Protein AF-A0A2S6R7I0-F1 (afdb_monomer)

Secondary structure (DSSP, 8-state):
-EEE-TTT--EEE--GGGG-TT-EEEE-TTT--EEEEPPPTTSPP----PPP----PPPPTT--------------HHHHHHHHHHHHHHHHHHHHTHHHHHHH-TTHHHHHHHTT-S------TTEEEEEEEEEEEEETTEEEEEEEEEEEE-SSS-EE-PPEEEEEE-TTS-EEEEEEE--S-SEE-TT-EEEEEEEEES--TT--EEEEEETTS---

Mean predicted aligned error: 17.19 Å

Foldseek 3Di:
DWDADPPPRDIDDDDLPVQAQAWDWDADPPPRDIDTDHRPPPDDHDDPCDPPPVDDDDDDPPDPDDPPPPPPPPPPVVVVVVVVVVVVCVVVVCLVCVVVVCVVPVVVLVVCVVVVSHDPDFPCVQWDKPDWDWDWDQDPNWIKIKIKTKIWRQDQAKGFAAWKKKFFAAPVRHTPDMDTGRFPDRMDGHGGMGMDMDMDIRPDPRGDDMDMDGPPPPPD

Sequence (220 aa):
MIVSCPSCATRYLIDPTALGGEGRTVRCAKCSHTWHEQPPADMPKRVDILPPNGEPRPIPFGSNLPAIVARRRRANRLGWLAVALAVIIIVVGGILARGPIVDAWPPAGKLYAAIGLGAEKLDTTDLKFRNIAQGQVVEGGVPILVISGRIFNEADDSRAVPPVRIGLLDAADVELRHWTFAAEQNELQAKSYTQFKTRLISPPKGAVSLRIGFAGDEAN

Solvent-accessible surface area (backbone atoms only — not comparable to full-atom values): 13603 Å² total; per-residue (Å²): 83,78,49,66,37,91,88,75,68,51,74,44,83,44,64,58,76,80,29,43,85,85,28,35,82,46,67,36,88,89,78,65,55,69,49,76,46,72,49,67,91,87,58,85,65,84,75,82,78,67,77,71,81,80,70,81,73,80,77,65,90,89,67,85,72,80,80,81,70,80,75,76,79,72,78,60,58,69,59,53,50,52,52,52,50,51,52,50,50,52,53,52,48,54,60,74,46,38,64,66,49,26,72,78,38,59,74,51,40,58,59,34,40,75,73,75,65,33,83,81,74,77,82,52,86,47,52,41,82,43,78,75,44,78,47,77,47,70,60,95,88,43,51,27,40,36,40,34,34,31,43,31,30,70,39,92,52,72,43,73,47,62,39,36,29,43,34,31,15,28,91,85,71,47,76,77,48,71,53,73,45,74,50,82,49,56,59,34,49,45,70,30,70,42,55,46,75,48,77,40,75,64,65,66,92,63,54,73,44,78,48,78,48,47,63,87,60,80,89,124

Structure (mmCIF, N/CA/C/O backbone):
data_AF-A0A2S6R7I0-F1
#
_entry.id   AF-A0A2S6R7I0-F1
#
loop_
_atom_site.group_PDB
_atom_site.id
_atom_site.type_symbol
_atom_site.label_atom_id
_atom_site.label_alt_id
_atom_site.label_comp_id
_atom_site.label_asym_id
_atom_site.label_entity_id
_atom_site.label_seq_id
_atom_site.pdbx_PDB_ins_code
_atom_site.Cartn_x
_atom_site.Cartn_y
_atom_site.Cartn_z
_atom_site.occupancy
_atom_site.B_iso_or_equiv
_atom_site.auth_seq_id
_atom_site.auth_comp_id
_atom_site.auth_asym_id
_atom_site.auth_atom_id
_atom_site.pdbx_PDB_model_num
ATOM 1 N N . MET A 1 1 ? 61.792 -25.430 -64.033 1.00 83.69 1 MET A N 1
ATOM 2 C CA . MET A 1 1 ? 62.963 -25.179 -64.909 1.00 83.69 1 MET A CA 1
ATOM 3 C C . MET A 1 1 ? 64.208 -25.820 -64.309 1.00 83.69 1 MET A C 1
ATOM 5 O O . MET A 1 1 ? 64.204 -26.099 -63.115 1.00 83.69 1 MET A O 1
ATOM 9 N N . ILE A 1 2 ? 65.245 -26.087 -65.107 1.00 89.06 2 ILE A N 1
ATOM 10 C CA . ILE A 1 2 ? 66.507 -26.669 -64.620 1.00 89.06 2 ILE A CA 1
ATOM 11 C C . ILE A 1 2 ? 67.577 -25.581 -64.600 1.00 89.06 2 ILE A C 1
ATOM 13 O O . ILE A 1 2 ? 67.818 -24.957 -65.628 1.00 89.06 2 ILE A O 1
ATOM 17 N N . VAL A 1 3 ? 68.236 -25.403 -63.457 1.00 90.81 3 VAL A N 1
ATOM 18 C CA . VAL A 1 3 ? 69.386 -24.501 -63.298 1.00 90.81 3 VAL A CA 1
ATOM 19 C C . VAL A 1 3 ? 70.656 -25.315 -63.092 1.00 90.81 3 VAL A C 1
ATOM 21 O O . VAL A 1 3 ? 70.630 -26.364 -62.444 1.00 90.81 3 VAL A O 1
ATOM 24 N N . SER A 1 4 ? 71.772 -24.859 -63.657 1.00 93.19 4 SER A N 1
ATOM 25 C CA . SER A 1 4 ? 73.052 -25.576 -63.600 1.00 93.19 4 SER A CA 1
ATOM 26 C C . SER A 1 4 ? 74.095 -24.736 -62.882 1.00 93.19 4 SER A C 1
ATOM 28 O O . SER A 1 4 ? 74.330 -23.592 -63.252 1.00 93.19 4 SER A O 1
ATOM 30 N N . CYS A 1 5 ? 74.745 -25.306 -61.867 1.00 94.56 5 CYS A N 1
ATOM 31 C CA . CYS A 1 5 ? 75.802 -24.600 -61.155 1.00 94.56 5 CYS A CA 1
ATOM 32 C C . CYS A 1 5 ? 77.028 -24.404 -62.069 1.00 94.56 5 CYS A C 1
ATOM 34 O O . CYS A 1 5 ? 77.586 -25.406 -62.526 1.00 94.56 5 CYS A O 1
ATOM 36 N N . PRO A 1 6 ? 77.514 -23.166 -62.272 1.00 94.00 6 PRO A N 1
ATOM 37 C CA . PRO A 1 6 ? 78.649 -22.898 -63.158 1.00 94.00 6 PRO A CA 1
ATOM 38 C C . PRO A 1 6 ? 79.988 -23.433 -62.622 1.00 94.00 6 PRO A C 1
ATOM 40 O O . PRO A 1 6 ? 80.908 -23.659 -63.397 1.00 94.00 6 PRO A O 1
ATOM 43 N N . SER A 1 7 ? 80.105 -23.678 -61.311 1.00 95.12 7 SER A N 1
ATOM 44 C CA . SER A 1 7 ? 81.355 -24.142 -60.689 1.00 95.12 7 SER A CA 1
ATOM 45 C C . SER A 1 7 ? 81.529 -25.666 -60.704 1.00 95.12 7 SER A C 1
ATOM 47 O O . SER A 1 7 ? 82.649 -26.150 -60.820 1.00 95.12 7 SER A O 1
ATOM 49 N N . CYS A 1 8 ? 80.445 -26.441 -60.584 1.00 95.00 8 CYS A N 1
ATOM 50 C CA . CYS A 1 8 ? 80.526 -27.904 -60.453 1.00 95.00 8 CYS A CA 1
ATOM 51 C C . CYS A 1 8 ? 79.571 -28.678 -61.375 1.00 95.00 8 CYS A C 1
ATOM 53 O O . CYS A 1 8 ? 79.368 -29.878 -61.175 1.00 95.00 8 CYS A O 1
ATOM 55 N N . ALA A 1 9 ? 78.937 -27.987 -62.329 1.00 93.69 9 ALA A N 1
ATOM 56 C CA . ALA A 1 9 ? 78.011 -28.518 -63.336 1.00 93.69 9 ALA A CA 1
ATOM 57 C C . ALA A 1 9 ? 76.809 -29.324 -62.793 1.00 93.69 9 ALA A C 1
ATOM 59 O O . ALA A 1 9 ? 76.127 -30.025 -63.540 1.00 93.69 9 ALA A O 1
ATOM 60 N N . THR A 1 10 ? 76.513 -29.232 -61.492 1.00 93.38 10 THR A N 1
ATOM 61 C CA . THR A 1 10 ? 75.371 -29.933 -60.883 1.00 93.38 10 THR A CA 1
ATOM 62 C C . THR A 1 10 ? 74.063 -29.246 -61.267 1.00 93.38 10 THR A C 1
ATOM 64 O O . THR A 1 10 ? 73.975 -28.018 -61.209 1.00 93.38 10 THR A O 1
ATOM 67 N N . ARG A 1 11 ? 73.057 -30.038 -61.653 1.00 93.38 11 ARG A N 1
ATOM 68 C CA . ARG A 1 11 ? 71.753 -29.572 -62.141 1.00 93.38 11 ARG A CA 1
ATOM 69 C C . ARG A 1 11 ? 70.690 -29.690 -61.051 1.00 93.38 11 ARG A C 1
ATOM 71 O O . ARG A 1 11 ? 70.613 -30.724 -60.395 1.00 93.38 11 ARG A O 1
ATOM 78 N N . TYR A 1 12 ? 69.855 -28.666 -60.903 1.00 91.50 12 TYR A N 1
ATOM 79 C CA . TYR A 1 12 ? 68.741 -28.641 -59.954 1.00 91.50 12 TYR A CA 1
ATOM 80 C C . TYR A 1 12 ? 67.440 -28.311 -60.678 1.00 91.50 12 TYR A C 1
ATOM 82 O O . TYR A 1 12 ? 67.399 -27.392 -61.496 1.00 91.50 12 TYR A O 1
ATOM 90 N N . LEU A 1 13 ? 66.374 -29.049 -60.369 1.00 91.06 13 LEU A N 1
ATOM 91 C CA . LEU A 1 13 ? 65.025 -28.722 -60.814 1.00 91.06 13 LEU A CA 1
ATOM 92 C C . LEU A 1 13 ? 64.409 -27.746 -59.809 1.00 91.06 13 LEU A C 1
ATOM 94 O O . LEU A 1 13 ? 64.285 -28.076 -58.632 1.00 91.06 13 LEU A O 1
ATOM 98 N N . ILE A 1 14 ? 64.033 -26.558 -60.271 1.00 88.06 14 ILE A N 1
ATOM 99 C CA . ILE A 1 14 ? 63.388 -25.531 -59.449 1.00 88.06 14 ILE A CA 1
ATOM 100 C C . ILE A 1 14 ? 62.068 -25.076 -60.072 1.00 88.06 14 ILE A C 1
ATOM 102 O O . ILE A 1 14 ? 61.890 -25.106 -61.297 1.00 88.06 14 ILE A O 1
ATOM 106 N N . ASP A 1 15 ? 61.147 -24.634 -59.222 1.00 84.75 15 ASP A N 1
ATOM 107 C CA . ASP A 1 15 ? 59.925 -23.962 -59.652 1.00 84.75 15 ASP A CA 1
ATOM 108 C C . ASP A 1 15 ? 60.283 -22.561 -60.192 1.00 84.75 15 ASP A C 1
ATOM 110 O O . ASP A 1 15 ? 60.911 -21.783 -59.468 1.00 84.75 15 ASP A O 1
ATOM 114 N N . PRO A 1 16 ? 59.933 -22.218 -61.447 1.00 79.06 16 PRO A N 1
ATOM 115 C CA . PRO A 1 16 ? 60.214 -20.894 -62.007 1.00 79.06 16 PRO A CA 1
ATOM 116 C C . PRO A 1 16 ? 59.567 -19.750 -61.208 1.00 79.06 16 PRO A C 1
ATOM 118 O O . PRO A 1 16 ? 60.108 -18.648 -61.189 1.00 79.06 16 PRO A O 1
ATOM 121 N N . THR A 1 17 ? 58.466 -19.995 -60.487 1.00 80.75 17 THR A N 1
ATOM 122 C CA . THR A 1 17 ? 57.833 -18.978 -59.629 1.00 80.75 17 THR A CA 1
ATOM 123 C C . THR A 1 17 ? 58.704 -18.582 -58.433 1.00 80.75 17 THR A C 1
ATOM 125 O O . THR A 1 17 ? 58.613 -17.449 -57.959 1.00 80.75 17 THR A O 1
ATOM 128 N N . ALA A 1 18 ? 59.616 -19.456 -57.990 1.00 81.81 18 ALA A N 1
ATOM 129 C CA . ALA A 1 18 ? 60.506 -19.203 -56.856 1.00 81.81 18 ALA A CA 1
ATOM 130 C C . ALA A 1 18 ? 61.624 -18.180 -57.150 1.00 81.81 18 ALA A C 1
ATOM 132 O O . ALA A 1 18 ? 62.225 -17.650 -56.205 1.00 81.81 18 ALA A O 1
ATOM 133 N N . LEU A 1 19 ? 61.903 -17.910 -58.434 1.00 81.62 19 LEU A N 1
ATOM 134 C CA . LEU A 1 19 ? 62.857 -16.888 -58.883 1.00 81.62 19 LEU A CA 1
ATOM 135 C C . LEU A 1 19 ? 62.248 -15.476 -58.911 1.00 81.62 19 LEU A C 1
ATOM 137 O O . LEU A 1 19 ? 62.988 -14.504 -58.814 1.00 81.62 19 LEU A O 1
ATOM 141 N N . GLY A 1 20 ? 60.919 -15.347 -58.999 1.00 78.00 20 GLY A N 1
ATOM 142 C CA . GLY A 1 20 ? 60.249 -14.053 -59.178 1.00 78.00 20 GLY A CA 1
ATOM 143 C C . GLY A 1 20 ? 60.520 -13.407 -60.548 1.00 78.00 20 GLY A C 1
ATOM 144 O O . GLY A 1 20 ? 61.274 -13.931 -61.361 1.00 78.00 20 GLY A O 1
ATOM 145 N N . GLY A 1 21 ? 59.886 -12.259 -60.817 1.00 79.44 21 GLY A N 1
ATOM 146 C CA . GLY A 1 21 ? 59.969 -11.576 -62.121 1.00 79.44 21 GLY A CA 1
ATOM 147 C C . GLY A 1 21 ? 61.311 -10.893 -62.426 1.00 79.44 21 GLY A C 1
ATOM 148 O O . GLY A 1 21 ? 61.630 -10.693 -63.594 1.00 79.44 21 GLY A O 1
ATOM 149 N N . GLU A 1 22 ? 62.102 -10.580 -61.397 1.00 80.00 22 GLU A N 1
ATOM 150 C CA . GLU A 1 22 ? 63.412 -9.905 -61.505 1.00 80.00 22 GLU A CA 1
ATOM 151 C C . GLU A 1 22 ? 64.602 -10.890 -61.449 1.00 80.00 22 GLU A C 1
ATOM 153 O O . GLU A 1 22 ? 65.754 -10.509 -61.653 1.00 80.00 22 GLU A O 1
ATOM 158 N N . GLY A 1 23 ? 64.339 -12.177 -61.200 1.00 84.19 23 GLY A N 1
ATOM 159 C CA . GLY A 1 23 ? 65.369 -13.172 -60.905 1.00 84.19 23 GLY A CA 1
ATOM 160 C C . GLY A 1 23 ? 65.788 -13.197 -59.439 1.00 84.19 23 GLY A C 1
ATOM 161 O O . GLY A 1 23 ? 65.400 -12.357 -58.625 1.00 84.19 23 GLY A O 1
ATOM 162 N N . ARG A 1 24 ? 66.547 -14.238 -59.083 1.00 87.88 24 ARG A N 1
ATOM 163 C CA . ARG A 1 24 ? 66.950 -14.488 -57.698 1.00 87.88 24 ARG A CA 1
ATOM 164 C C . ARG A 1 24 ? 68.343 -15.084 -57.624 1.00 87.88 24 ARG A C 1
ATOM 166 O O . ARG A 1 24 ? 68.732 -15.939 -58.417 1.00 87.88 24 ARG A O 1
ATOM 173 N N . THR A 1 25 ? 69.072 -14.674 -56.596 1.00 92.00 25 THR A N 1
ATOM 174 C CA . THR A 1 25 ? 70.345 -15.285 -56.223 1.00 92.00 25 THR A CA 1
ATOM 175 C C . THR A 1 25 ? 70.116 -16.692 -55.664 1.00 92.00 25 THR A C 1
ATOM 177 O O . THR A 1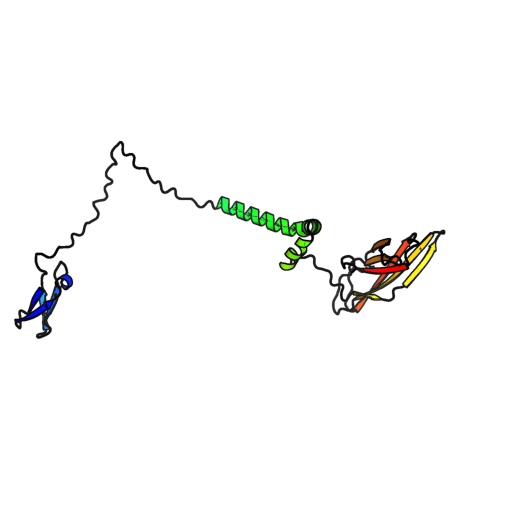 25 ? 69.431 -16.863 -54.653 1.00 92.00 25 THR A O 1
ATOM 180 N N . VAL A 1 26 ? 70.708 -17.698 -56.306 1.00 92.19 26 VAL A N 1
ATOM 181 C CA . VAL A 1 26 ? 70.634 -19.116 -55.931 1.00 92.19 26 VAL A CA 1
ATOM 182 C C . VAL A 1 26 ? 72.007 -19.629 -55.489 1.00 92.19 26 VAL A C 1
ATOM 184 O O . VAL A 1 26 ? 73.045 -19.171 -55.966 1.00 92.19 26 VAL A O 1
ATOM 187 N N . ARG A 1 27 ? 72.029 -20.588 -54.556 1.00 93.88 27 ARG A N 1
ATOM 188 C CA . ARG A 1 27 ? 73.256 -21.192 -54.010 1.00 93.88 27 ARG A CA 1
ATOM 189 C C . ARG A 1 27 ? 73.289 -22.691 -54.288 1.00 93.88 27 ARG A C 1
ATOM 191 O O . ARG A 1 27 ? 72.324 -23.399 -54.016 1.00 93.88 27 ARG A O 1
ATOM 198 N N . CYS A 1 28 ? 74.418 -23.191 -54.787 1.00 94.94 28 CYS A N 1
ATOM 199 C CA . CYS A 1 28 ? 74.619 -24.613 -55.053 1.00 94.94 28 CYS A CA 1
ATOM 200 C C . CYS A 1 28 ? 74.750 -25.404 -53.746 1.00 94.94 28 CYS A C 1
ATOM 202 O O . CYS A 1 28 ? 75.669 -25.153 -52.968 1.00 94.94 28 CYS A O 1
ATOM 204 N N . ALA A 1 29 ? 73.910 -26.421 -53.545 1.00 94.31 29 ALA A N 1
ATOM 205 C CA . ALA A 1 29 ? 73.993 -27.297 -52.374 1.00 94.31 29 ALA A CA 1
ATOM 206 C C . ALA A 1 29 ? 75.273 -28.160 -52.349 1.00 94.31 29 ALA A C 1
ATOM 208 O O . ALA A 1 29 ? 75.756 -28.509 -51.278 1.00 94.31 29 ALA A O 1
ATOM 209 N N . LYS A 1 30 ? 75.851 -28.478 -53.518 1.00 93.56 30 LYS A N 1
ATOM 210 C CA . LYS A 1 30 ? 77.045 -29.337 -53.637 1.00 93.56 30 LYS A CA 1
ATOM 211 C C . LYS A 1 30 ? 78.372 -28.621 -53.356 1.00 93.56 30 LYS A C 1
ATOM 213 O O . LYS A 1 30 ? 79.249 -29.202 -52.736 1.00 93.56 30 LYS A O 1
ATOM 218 N N . CYS A 1 31 ? 78.552 -27.395 -53.853 1.00 95.00 31 CYS A N 1
ATOM 219 C CA . CYS A 1 31 ? 79.838 -26.675 -53.774 1.00 95.00 31 CYS A CA 1
ATOM 220 C C . CYS A 1 31 ? 79.741 -25.292 -53.116 1.00 95.00 31 CYS A C 1
ATOM 222 O O . CYS A 1 31 ? 80.730 -24.574 -53.053 1.00 95.00 31 CYS A O 1
ATOM 224 N N . SER A 1 32 ? 78.559 -24.895 -52.637 1.00 93.25 32 SER A N 1
ATOM 225 C CA . SER A 1 32 ? 78.294 -23.583 -52.029 1.00 93.25 32 SER A CA 1
ATOM 226 C C . SER A 1 32 ? 78.469 -22.352 -52.925 1.00 93.25 32 SER A C 1
ATOM 228 O O . SER A 1 32 ? 78.252 -21.250 -52.430 1.00 93.25 32 SER A O 1
ATOM 230 N N . HIS A 1 33 ? 78.793 -22.496 -54.213 1.00 95.06 33 HIS A N 1
ATOM 231 C CA . HIS A 1 33 ? 78.872 -21.362 -55.136 1.00 95.06 33 HIS A CA 1
ATOM 232 C C . HIS A 1 33 ? 77.499 -20.702 -55.339 1.00 95.06 33 HIS A C 1
ATOM 234 O O . HIS A 1 33 ? 76.492 -21.397 -55.510 1.00 95.06 33 HIS A O 1
ATOM 240 N N . THR A 1 34 ? 77.474 -19.371 -55.344 1.00 94.12 34 THR A N 1
ATOM 241 C CA . THR A 1 34 ? 76.258 -18.555 -55.408 1.00 94.12 34 THR A CA 1
ATOM 242 C C . THR A 1 34 ? 76.265 -17.732 -56.692 1.00 94.12 34 THR A 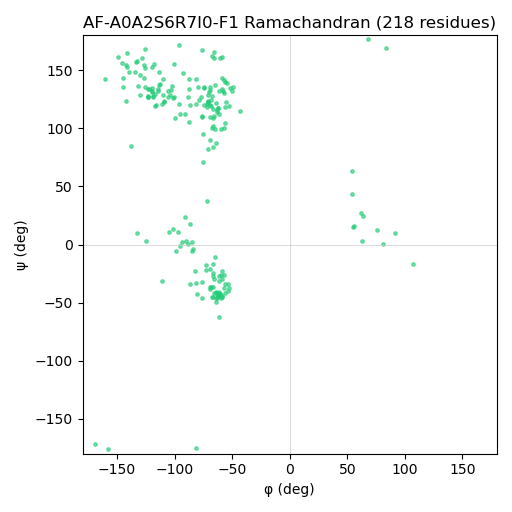C 1
ATOM 244 O O . THR A 1 34 ? 77.255 -17.061 -56.971 1.00 94.12 34 THR A O 1
ATOM 247 N N . TRP A 1 35 ? 75.176 -17.773 -57.461 1.00 93.88 35 TRP A N 1
ATOM 248 C CA . TRP A 1 35 ? 75.026 -17.017 -58.708 1.00 93.88 35 TRP A CA 1
ATOM 249 C C . TRP A 1 35 ? 73.599 -16.476 -58.855 1.00 93.88 35 TRP A C 1
ATOM 251 O O . TRP A 1 35 ? 72.694 -16.889 -58.130 1.00 93.88 35 TRP A O 1
ATOM 261 N N . HIS A 1 36 ? 73.397 -15.523 -59.763 1.00 91.88 36 HIS A N 1
ATOM 262 C CA . HIS A 1 36 ? 72.085 -14.937 -60.032 1.00 91.88 36 HIS A CA 1
ATOM 263 C C . HIS A 1 36 ? 71.433 -15.622 -61.235 1.00 91.88 36 HIS A C 1
ATOM 265 O O . HIS A 1 36 ? 71.998 -15.593 -62.328 1.00 91.88 36 HIS A O 1
ATOM 271 N N . GLU A 1 37 ? 70.254 -16.215 -61.042 1.00 90.19 37 GLU A N 1
ATOM 272 C CA . GLU A 1 37 ? 69.493 -16.862 -62.113 1.00 90.19 37 GLU A CA 1
ATOM 273 C C . GLU A 1 37 ? 68.317 -15.972 -62.532 1.00 90.19 37 GLU A C 1
ATOM 275 O O . GLU A 1 37 ? 67.527 -15.526 -61.693 1.00 90.19 37 GLU A O 1
ATOM 280 N N . GLN A 1 38 ? 68.197 -15.722 -63.836 1.00 84.38 38 GLN A N 1
ATOM 281 C CA . GLN A 1 38 ? 67.063 -15.000 -64.412 1.00 84.38 38 GLN A CA 1
ATOM 282 C C . GLN A 1 38 ? 65.927 -15.983 -64.744 1.00 84.38 38 GLN A C 1
ATOM 284 O O . GLN A 1 38 ? 66.198 -17.106 -65.178 1.00 84.38 38 GLN A O 1
ATOM 289 N N . PRO A 1 39 ? 64.655 -15.599 -64.548 1.00 81.31 39 PRO A N 1
ATOM 290 C CA . PRO A 1 39 ? 63.528 -16.428 -64.947 1.00 81.31 39 PRO A CA 1
ATOM 291 C C . PRO A 1 39 ? 63.478 -16.562 -66.482 1.00 81.31 39 PRO A C 1
ATOM 293 O O . PRO A 1 39 ? 64.046 -15.734 -67.200 1.00 81.31 39 PRO A O 1
ATOM 296 N N . PRO A 1 40 ? 62.782 -17.578 -67.018 1.00 79.44 40 PRO A N 1
ATOM 297 C CA . PRO A 1 40 ? 62.599 -17.732 -68.456 1.00 79.44 40 PRO A CA 1
ATOM 298 C C . PRO A 1 40 ? 61.933 -16.490 -69.062 1.00 79.44 40 PRO A C 1
ATOM 300 O O . PRO A 1 40 ? 61.010 -15.932 -68.470 1.00 79.44 40 PRO A O 1
ATOM 303 N N . ALA A 1 41 ? 62.364 -16.090 -70.263 1.00 73.44 41 ALA A N 1
ATOM 304 C CA . ALA A 1 41 ? 61.878 -14.879 -70.936 1.00 73.44 41 ALA A CA 1
ATOM 305 C C . ALA A 1 41 ? 60.354 -14.864 -71.184 1.00 73.44 41 ALA A C 1
ATOM 307 O O . ALA A 1 41 ? 59.769 -13.792 -71.302 1.00 73.44 41 ALA A O 1
ATOM 308 N N . ASP A 1 42 ? 59.725 -16.042 -71.217 1.00 73.44 42 ASP A N 1
ATOM 309 C CA . ASP A 1 42 ? 58.286 -16.236 -71.437 1.00 73.44 42 ASP A CA 1
ATOM 310 C C . ASP A 1 42 ? 57.434 -16.111 -70.157 1.00 73.44 42 ASP A C 1
ATOM 312 O O . ASP A 1 42 ? 56.221 -16.320 -70.173 1.00 73.44 42 ASP A O 1
ATOM 316 N N . MET A 1 43 ? 58.051 -15.800 -69.012 1.00 69.38 43 MET A N 1
ATOM 317 C CA . MET A 1 43 ? 57.317 -15.618 -67.764 1.00 69.38 43 MET A CA 1
ATOM 318 C C . MET A 1 43 ? 56.618 -14.245 -67.753 1.00 69.38 43 MET A C 1
ATOM 320 O O . MET A 1 43 ? 57.281 -13.222 -67.952 1.00 69.38 43 MET A O 1
ATOM 324 N N . PRO A 1 44 ? 55.295 -14.175 -67.498 1.00 68.06 44 PRO A N 1
ATOM 325 C CA . PRO A 1 44 ? 54.571 -12.911 -67.499 1.00 68.06 44 PRO A CA 1
ATOM 326 C C . PRO A 1 44 ? 55.104 -11.994 -66.394 1.00 68.06 44 PRO A C 1
ATOM 328 O O . PRO A 1 44 ? 54.994 -12.292 -65.202 1.00 68.06 44 PRO A O 1
ATOM 331 N N . LYS A 1 45 ? 55.683 -10.858 -66.793 1.00 70.69 45 LYS A N 1
ATOM 332 C CA . LYS A 1 45 ? 56.103 -9.806 -65.864 1.00 70.69 45 LYS A CA 1
ATOM 333 C C . LYS A 1 45 ? 54.860 -9.152 -65.267 1.00 70.69 45 LYS A C 1
ATOM 335 O O . LYS A 1 45 ? 53.928 -8.806 -65.994 1.00 70.69 45 LYS A O 1
ATOM 340 N N . ARG A 1 46 ? 54.837 -8.962 -63.944 1.00 66.69 46 ARG A N 1
ATOM 341 C CA . ARG A 1 46 ? 53.791 -8.164 -63.297 1.00 66.69 46 ARG A CA 1
ATOM 342 C C . ARG A 1 46 ? 53.955 -6.722 -63.777 1.00 66.69 46 ARG A C 1
ATOM 344 O O . ARG A 1 46 ? 54.927 -6.064 -63.433 1.00 66.69 46 ARG A O 1
ATOM 351 N N . VAL A 1 47 ? 53.010 -6.251 -64.584 1.00 70.56 47 VAL A N 1
ATOM 352 C CA . VAL A 1 47 ? 52.870 -4.825 -64.871 1.00 70.56 47 VAL A CA 1
ATOM 353 C C . VAL A 1 47 ? 52.227 -4.208 -63.640 1.00 70.56 47 VAL A C 1
ATOM 355 O O . VAL A 1 47 ? 51.061 -4.483 -63.349 1.00 70.56 47 VAL A O 1
ATOM 358 N N . ASP A 1 48 ? 52.983 -3.410 -62.894 1.00 70.25 48 ASP A N 1
ATOM 359 C CA . ASP A 1 48 ? 52.401 -2.582 -61.849 1.00 70.25 48 ASP A CA 1
ATOM 360 C C . ASP A 1 48 ? 51.539 -1.520 -62.537 1.00 70.25 48 ASP A C 1
ATOM 362 O O . ASP A 1 48 ? 52.032 -0.542 -63.100 1.00 70.25 48 ASP A O 1
ATOM 366 N N . ILE A 1 49 ? 50.225 -1.757 -62.551 1.00 68.81 49 ILE A N 1
ATOM 367 C CA . ILE A 1 49 ? 49.243 -0.766 -62.980 1.00 68.81 49 ILE A CA 1
ATOM 368 C C . ILE A 1 49 ? 49.259 0.317 -61.905 1.00 68.81 49 ILE A C 1
ATOM 370 O O . ILE A 1 49 ? 48.544 0.233 -60.905 1.00 68.81 49 ILE A O 1
ATOM 374 N N . LEU A 1 50 ? 50.114 1.322 -62.089 1.00 71.69 50 LEU A N 1
ATOM 375 C CA . LEU A 1 50 ? 50.008 2.550 -61.323 1.00 71.69 50 LEU A CA 1
ATOM 376 C C . LEU A 1 50 ? 48.592 3.093 -61.571 1.00 71.69 50 LEU A C 1
ATOM 378 O O . LEU A 1 50 ? 48.169 3.126 -62.735 1.00 71.69 50 LEU A O 1
ATOM 382 N N . PRO A 1 51 ? 47.828 3.460 -60.524 1.00 70.69 51 PRO A N 1
ATOM 383 C CA . PRO A 1 51 ? 46.514 4.041 -60.726 1.00 70.69 51 PRO A CA 1
ATOM 384 C C . PRO A 1 51 ? 46.643 5.178 -61.745 1.00 70.69 51 PRO A C 1
ATOM 386 O O . PRO A 1 51 ? 47.583 5.973 -61.632 1.00 70.69 51 PRO A O 1
ATOM 389 N N . PRO A 1 52 ? 45.770 5.230 -62.769 1.00 71.06 52 PRO A N 1
ATOM 390 C CA . PRO A 1 52 ? 45.823 6.299 -63.754 1.00 71.06 52 PRO A CA 1
ATOM 391 C C . PRO A 1 52 ? 45.835 7.629 -63.002 1.00 71.06 52 PRO A C 1
ATOM 393 O O . PRO A 1 52 ? 45.074 7.772 -62.041 1.00 71.06 52 PRO A O 1
ATOM 396 N N . ASN A 1 53 ? 46.714 8.559 -63.404 1.00 69.06 53 ASN A N 1
ATOM 397 C CA . ASN A 1 53 ? 46.766 9.907 -62.834 1.00 69.06 53 ASN A CA 1
ATOM 398 C C . ASN A 1 53 ? 45.328 10.403 -62.686 1.00 69.06 53 ASN A C 1
ATOM 400 O O . ASN A 1 53 ? 44.600 10.488 -63.675 1.00 69.06 53 ASN A O 1
ATOM 404 N N . GLY A 1 54 ? 44.906 10.604 -61.436 1.00 63.81 54 GLY A N 1
ATOM 405 C CA . GLY A 1 54 ? 43.511 10.775 -61.038 1.00 63.81 54 GLY A CA 1
ATOM 406 C C . GLY A 1 54 ? 42.913 12.114 -61.450 1.00 63.81 54 GLY A C 1
ATOM 407 O O . GLY A 1 54 ? 42.150 12.689 -60.680 1.00 63.81 54 GLY A O 1
ATOM 408 N N . GLU A 1 55 ? 43.265 12.634 -62.626 1.00 71.06 55 GLU A N 1
ATOM 409 C CA . GLU A 1 55 ? 42.586 13.781 -63.201 1.00 71.06 55 GLU A CA 1
ATOM 410 C C . GLU A 1 55 ? 41.125 13.393 -63.457 1.00 71.06 55 GLU A C 1
ATOM 412 O O . GLU A 1 55 ? 40.849 12.460 -64.226 1.00 71.06 55 GLU A O 1
ATOM 417 N N . PRO A 1 56 ? 40.168 14.063 -62.787 1.00 69.12 56 PRO A N 1
ATOM 418 C CA . PRO A 1 56 ? 38.759 13.780 -62.976 1.00 69.12 56 PRO A CA 1
ATOM 419 C C . PRO A 1 56 ? 38.403 14.050 -64.435 1.00 69.12 56 PRO A C 1
ATOM 421 O O . PRO A 1 56 ? 38.419 15.195 -64.889 1.00 69.12 56 PRO A O 1
ATOM 424 N N . ARG A 1 57 ? 38.069 12.999 -65.187 1.00 74.31 57 ARG A N 1
ATOM 425 C CA . ARG A 1 57 ? 37.498 13.184 -66.520 1.00 74.31 57 ARG A CA 1
ATOM 426 C C . ARG A 1 57 ? 36.111 13.808 -66.351 1.00 74.31 57 ARG A C 1
ATOM 428 O O . ARG A 1 57 ? 35.311 13.262 -65.585 1.00 74.31 57 ARG A O 1
ATOM 435 N N . PRO A 1 58 ? 35.808 14.927 -67.028 1.00 76.56 58 PRO A N 1
ATOM 436 C CA . PRO A 1 58 ? 34.482 15.515 -66.966 1.00 76.56 58 PRO A CA 1
ATOM 437 C C . PRO A 1 58 ? 33.451 14.497 -67.456 1.00 76.56 58 PRO A C 1
ATOM 439 O O . PRO A 1 58 ? 33.645 13.822 -68.470 1.00 76.56 58 PRO A O 1
ATOM 442 N N . ILE A 1 59 ? 32.365 14.364 -66.701 1.00 74.56 59 ILE A N 1
ATOM 443 C CA . ILE A 1 59 ? 31.270 13.463 -67.048 1.00 74.56 59 ILE A CA 1
ATOM 444 C C . ILE A 1 59 ? 30.557 14.058 -68.277 1.00 74.56 59 ILE A C 1
ATOM 446 O O . ILE A 1 59 ? 30.242 15.250 -68.257 1.00 74.56 59 ILE A O 1
ATOM 450 N N . PRO A 1 60 ? 30.289 13.278 -69.342 1.00 81.62 60 PRO A N 1
ATOM 451 C CA . PRO A 1 60 ? 29.597 13.782 -70.523 1.00 81.62 60 PRO A CA 1
ATOM 452 C C . PRO A 1 60 ? 28.233 14.392 -70.174 1.00 81.62 60 PRO A C 1
ATOM 454 O O . PRO A 1 60 ? 27.478 13.838 -69.361 1.00 81.62 60 PRO A O 1
ATOM 457 N N . PHE A 1 61 ? 27.902 15.512 -70.822 1.00 75.31 61 PHE A N 1
ATOM 458 C CA . PHE A 1 61 ? 26.563 16.100 -70.764 1.00 75.31 61 PHE A CA 1
ATOM 459 C C . PHE A 1 61 ? 25.523 15.076 -71.254 1.00 75.31 61 PHE A C 1
ATOM 461 O O . PHE A 1 61 ? 25.719 14.441 -72.286 1.00 75.31 61 PHE A O 1
ATOM 468 N N . GLY A 1 62 ? 24.429 14.898 -70.502 1.00 79.12 62 GLY A N 1
ATOM 469 C CA . GLY A 1 62 ? 23.385 13.901 -70.799 1.00 79.12 62 GLY A CA 1
ATOM 470 C C . GLY A 1 62 ? 23.581 12.530 -70.137 1.00 79.12 62 GLY A C 1
ATOM 471 O O . GLY A 1 62 ? 22.868 11.579 -70.450 1.00 79.12 62 GLY A O 1
ATOM 472 N N . SER A 1 63 ? 24.535 12.406 -69.214 1.00 75.38 63 SER A N 1
ATOM 473 C CA . SER A 1 63 ? 24.668 11.214 -68.376 1.00 75.38 63 SER A CA 1
ATOM 474 C C . SER A 1 63 ? 23.540 11.139 -67.335 1.00 75.38 63 SER A C 1
ATOM 476 O O . SER A 1 63 ? 23.413 11.985 -66.456 1.00 75.38 63 SER A O 1
ATOM 478 N N . ASN A 1 64 ? 22.729 10.082 -67.407 1.00 77.75 64 ASN A N 1
ATOM 479 C CA . ASN A 1 64 ? 21.597 9.840 -66.496 1.00 77.75 64 ASN A CA 1
ATOM 480 C C . ASN A 1 64 ? 21.997 9.003 -65.269 1.00 77.75 64 ASN A C 1
ATOM 482 O O . ASN A 1 64 ? 21.173 8.291 -64.694 1.00 77.75 64 ASN A O 1
ATOM 486 N N . LEU A 1 65 ? 23.280 9.014 -64.904 1.00 77.62 65 LEU A N 1
ATOM 487 C CA . LEU A 1 65 ? 23.778 8.227 -63.781 1.00 77.62 65 LEU A CA 1
ATOM 488 C C . LEU A 1 65 ? 23.284 8.867 -62.477 1.00 77.62 65 LEU A C 1
ATOM 490 O O . LEU A 1 65 ? 23.591 10.035 -62.223 1.00 77.62 65 LEU A O 1
ATOM 494 N N . PRO A 1 66 ? 22.523 8.141 -61.639 1.00 71.06 66 PRO A N 1
ATOM 495 C CA . PRO A 1 66 ? 22.053 8.688 -60.381 1.00 71.06 66 PRO A CA 1
ATOM 496 C C . PRO A 1 66 ? 23.255 8.990 -59.486 1.00 71.06 66 PRO A C 1
ATOM 498 O O . PRO A 1 66 ? 24.044 8.104 -59.151 1.00 71.06 66 PRO A O 1
ATOM 501 N N . ALA A 1 67 ? 23.387 10.249 -59.074 1.00 68.94 67 ALA A N 1
ATOM 502 C CA . ALA A 1 67 ? 24.348 10.628 -58.055 1.00 68.94 67 ALA A CA 1
ATOM 503 C C . ALA A 1 67 ? 23.921 9.982 -56.729 1.00 68.94 67 ALA A C 1
ATOM 505 O O . ALA A 1 67 ? 22.998 10.458 -56.063 1.00 68.94 67 ALA A O 1
ATOM 506 N N . ILE A 1 68 ? 24.584 8.890 -56.332 1.00 69.62 68 ILE A N 1
ATOM 507 C CA . ILE A 1 68 ? 24.443 8.325 -54.986 1.00 69.62 68 ILE A CA 1
ATOM 508 C C . ILE A 1 68 ? 25.134 9.294 -54.030 1.00 69.62 68 ILE A C 1
ATOM 510 O O . ILE A 1 68 ? 26.294 9.136 -53.652 1.00 69.62 68 ILE A O 1
ATOM 514 N N . VAL A 1 69 ? 24.420 10.351 -53.654 1.00 73.00 69 VAL A N 1
ATOM 515 C CA . VAL A 1 69 ? 24.842 11.212 -52.561 1.00 73.00 69 VAL A CA 1
ATOM 516 C C . VAL A 1 69 ? 24.758 10.379 -51.289 1.00 73.00 69 VAL A C 1
ATOM 518 O O . VAL A 1 69 ? 23.673 10.046 -50.811 1.00 73.00 69 VAL A O 1
ATOM 521 N N . ALA A 1 70 ? 25.910 10.010 -50.730 1.00 66.06 70 ALA A N 1
ATOM 522 C CA . ALA A 1 70 ? 25.976 9.433 -49.398 1.00 66.06 70 ALA A CA 1
ATOM 523 C C . ALA A 1 70 ? 25.497 10.504 -48.409 1.00 66.06 70 ALA A C 1
ATOM 525 O O . ALA A 1 70 ? 26.273 11.312 -47.896 1.00 66.06 70 ALA A O 1
ATOM 526 N N . ARG A 1 71 ? 24.181 10.569 -48.181 1.00 66.50 71 ARG A N 1
ATOM 527 C CA . ARG A 1 71 ? 23.590 11.479 -47.206 1.00 66.50 71 ARG A CA 1
ATOM 528 C C . ARG A 1 71 ? 24.099 11.032 -45.843 1.00 66.50 71 ARG A C 1
ATOM 530 O O . ARG A 1 71 ? 23.600 10.069 -45.265 1.00 66.50 71 ARG A O 1
ATOM 537 N N . ARG A 1 72 ? 25.121 11.726 -45.341 1.00 63.50 72 ARG A N 1
ATOM 538 C CA . ARG A 1 72 ? 25.683 11.515 -44.008 1.00 63.50 72 ARG A CA 1
ATOM 539 C C . ARG A 1 72 ? 24.545 11.705 -43.007 1.00 63.50 72 ARG A C 1
ATOM 541 O O . ARG A 1 72 ? 24.156 12.840 -42.733 1.00 63.50 72 ARG A O 1
ATOM 548 N N . ARG A 1 73 ? 23.958 10.608 -42.507 1.00 64.25 73 ARG A N 1
ATOM 549 C CA . ARG A 1 73 ? 22.954 10.654 -41.436 1.00 64.25 73 ARG A CA 1
ATOM 550 C C . ARG A 1 73 ? 23.635 11.300 -40.234 1.00 64.25 73 ARG A C 1
ATOM 552 O O . ARG A 1 73 ? 24.399 10.649 -39.528 1.00 64.25 73 ARG A O 1
ATOM 559 N N . ARG A 1 74 ? 23.402 12.595 -40.011 1.00 66.00 74 ARG A N 1
ATOM 560 C CA . ARG A 1 74 ? 23.730 13.211 -38.725 1.00 66.00 74 ARG A CA 1
ATOM 561 C C . ARG A 1 74 ? 22.850 12.502 -37.705 1.00 66.00 74 ARG A C 1
ATOM 563 O O . ARG A 1 74 ? 21.628 12.570 -37.805 1.00 66.00 74 ARG A O 1
ATOM 570 N N . ALA A 1 75 ? 23.467 11.758 -36.789 1.00 66.56 75 ALA A N 1
ATOM 571 C CA . ALA A 1 75 ? 22.750 11.127 -35.693 1.00 66.56 75 ALA A CA 1
ATOM 572 C C . ALA A 1 75 ? 21.937 12.215 -34.981 1.00 66.56 75 ALA A C 1
ATOM 574 O O . ALA A 1 75 ? 22.510 13.206 -34.521 1.00 66.56 75 ALA A O 1
ATOM 575 N N . ASN A 1 76 ? 20.611 12.066 -34.957 1.00 79.50 76 ASN A N 1
ATOM 576 C CA . ASN A 1 76 ? 19.705 13.053 -34.383 1.00 79.50 76 ASN A CA 1
ATOM 577 C C . ASN A 1 76 ? 19.767 12.977 -32.852 1.00 79.50 76 ASN A C 1
ATOM 579 O O . ASN A 1 76 ? 18.856 12.470 -32.201 1.00 79.50 76 ASN A O 1
ATOM 583 N N . ARG A 1 77 ? 20.893 13.423 -32.284 1.00 85.56 77 ARG A N 1
ATOM 584 C CA . ARG A 1 77 ? 21.161 13.395 -30.842 1.00 85.56 77 ARG A CA 1
ATOM 585 C C . ARG A 1 77 ? 20.077 14.147 -30.073 1.00 85.56 77 ARG A C 1
ATOM 587 O O . ARG A 1 77 ? 19.649 13.661 -29.039 1.00 85.56 77 ARG A O 1
ATOM 594 N N . LEU A 1 78 ? 19.573 15.259 -30.618 1.00 88.00 78 LEU A N 1
ATOM 595 C CA . LEU A 1 78 ? 18.454 16.003 -30.031 1.00 88.00 78 LEU A CA 1
ATOM 596 C C . LEU A 1 78 ? 17.169 15.168 -29.956 1.00 88.00 78 LEU A C 1
ATOM 598 O O . LEU A 1 78 ? 16.505 15.177 -28.928 1.00 88.00 78 LEU A O 1
ATOM 602 N N . GLY A 1 79 ? 16.840 14.416 -31.011 1.00 90.62 79 GLY A N 1
ATOM 603 C CA . GLY A 1 79 ? 15.673 13.528 -31.004 1.00 90.62 79 GLY A CA 1
ATOM 604 C C . GLY A 1 79 ? 15.785 12.425 -29.951 1.00 90.62 79 GLY A C 1
ATOM 605 O O . GLY A 1 79 ? 14.842 12.186 -29.205 1.00 90.62 79 GLY A O 1
ATOM 606 N N . TRP A 1 80 ? 16.960 11.806 -29.828 1.00 93.62 80 TRP A N 1
ATOM 607 C CA . TRP A 1 80 ? 17.208 10.803 -28.788 1.00 93.62 80 TRP A CA 1
ATOM 608 C C . TRP A 1 80 ? 17.194 11.388 -27.373 1.00 93.62 80 TRP A C 1
ATOM 610 O O . TRP A 1 80 ? 16.668 10.749 -26.467 1.00 93.62 80 TRP A O 1
ATOM 620 N N . LEU A 1 81 ? 17.702 12.611 -27.186 1.00 95.88 81 LEU A N 1
ATOM 621 C CA . LEU A 1 81 ? 17.606 13.321 -25.908 1.00 95.88 81 LEU A CA 1
ATOM 622 C C . LEU A 1 81 ? 16.149 13.623 -25.535 1.00 95.88 81 LEU A C 1
ATOM 624 O O . LEU A 1 81 ? 15.772 13.431 -24.384 1.00 95.88 81 LEU A O 1
ATOM 628 N N . ALA A 1 82 ? 15.317 14.033 -26.497 1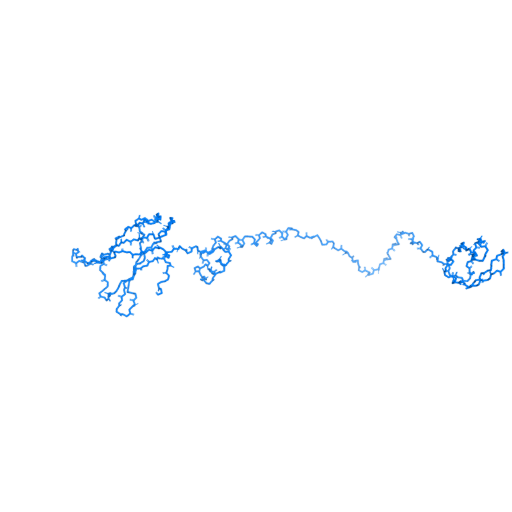.00 95.50 82 ALA A N 1
ATOM 629 C CA . ALA A 1 82 ? 13.896 14.277 -26.256 1.00 95.50 82 ALA A CA 1
ATOM 630 C C . ALA A 1 82 ? 13.150 12.993 -25.852 1.00 95.50 82 ALA A C 1
ATOM 632 O O . ALA A 1 82 ? 12.358 13.012 -24.912 1.00 95.50 82 ALA A O 1
ATOM 633 N N . VAL A 1 83 ? 13.442 11.866 -26.510 1.00 96.31 83 VAL A N 1
ATOM 634 C CA . VAL A 1 83 ? 12.867 10.558 -26.149 1.00 96.31 83 VAL A CA 1
ATOM 635 C C . VAL A 1 83 ? 13.316 10.128 -24.753 1.00 96.31 83 VAL A C 1
ATOM 637 O O . VAL A 1 83 ? 12.481 9.732 -23.944 1.00 96.31 83 VAL A O 1
ATOM 640 N N . ALA A 1 84 ? 14.609 10.247 -24.440 1.00 96.12 84 ALA A N 1
ATOM 641 C CA . ALA A 1 84 ? 15.128 9.916 -23.115 1.00 96.12 84 ALA A CA 1
ATOM 642 C C . ALA A 1 84 ? 14.458 10.760 -22.019 1.00 96.12 84 ALA A C 1
ATOM 644 O O . ALA A 1 84 ? 14.030 10.221 -21.001 1.00 96.12 84 ALA A O 1
ATOM 645 N N . LEU A 1 85 ? 14.300 12.066 -22.254 1.00 97.31 85 LEU A N 1
ATOM 646 C CA . LEU A 1 85 ? 13.619 12.962 -21.325 1.00 97.31 85 LEU A CA 1
ATOM 647 C C . LEU A 1 85 ? 12.147 12.572 -21.126 1.00 97.31 85 LEU A C 1
ATOM 649 O O . LEU A 1 85 ? 11.681 12.524 -19.991 1.00 97.31 85 LEU A O 1
ATOM 653 N N . ALA A 1 86 ? 11.428 12.246 -22.203 1.00 97.44 86 ALA A N 1
ATOM 654 C CA . ALA A 1 86 ? 10.036 11.808 -22.116 1.00 97.44 86 ALA A CA 1
ATOM 655 C C . ALA A 1 86 ? 9.889 10.523 -21.283 1.00 97.44 86 ALA A C 1
ATOM 657 O O . ALA A 1 86 ? 9.006 10.443 -20.431 1.00 97.44 86 ALA A O 1
ATOM 658 N N . VAL A 1 87 ? 10.786 9.548 -21.466 1.00 97.62 87 VAL A N 1
ATOM 659 C CA . VAL A 1 87 ? 10.799 8.312 -20.666 1.00 97.62 87 VAL A CA 1
ATOM 660 C C . VAL A 1 87 ? 11.055 8.615 -19.190 1.00 97.62 87 VAL A C 1
ATOM 662 O O . VAL A 1 87 ? 10.343 8.093 -18.338 1.00 97.62 87 VAL A O 1
ATOM 665 N N . ILE A 1 88 ? 12.015 9.491 -18.877 1.00 96.94 88 ILE A N 1
ATOM 666 C CA . ILE A 1 88 ? 12.294 9.896 -17.490 1.00 96.94 88 ILE A CA 1
ATOM 667 C C . ILE A 1 88 ? 11.057 10.542 -16.861 1.00 96.94 88 ILE A C 1
ATOM 669 O O . ILE A 1 88 ? 10.691 10.178 -15.749 1.00 96.94 88 ILE A O 1
ATOM 673 N N . ILE A 1 89 ? 10.381 11.452 -17.567 1.00 97.06 89 ILE A N 1
ATOM 674 C CA . ILE A 1 89 ? 9.166 12.108 -17.063 1.00 97.06 89 ILE A CA 1
ATOM 675 C C . ILE A 1 89 ? 8.064 11.081 -16.784 1.00 97.06 89 ILE A C 1
ATOM 677 O O . ILE A 1 89 ? 7.423 11.156 -15.740 1.00 97.06 89 ILE A O 1
ATOM 681 N N . ILE A 1 90 ? 7.868 10.100 -17.671 1.00 96.31 90 ILE A N 1
ATOM 682 C CA . ILE A 1 90 ? 6.877 9.032 -17.472 1.00 96.31 90 ILE A CA 1
ATOM 683 C C . ILE A 1 90 ? 7.228 8.187 -16.244 1.00 96.31 90 ILE A C 1
ATOM 685 O O . ILE A 1 90 ? 6.359 7.925 -15.416 1.00 96.31 90 ILE A O 1
ATOM 689 N N . VAL A 1 91 ? 8.492 7.786 -16.098 1.00 94.62 91 VAL A N 1
ATOM 690 C CA . VAL A 1 91 ? 8.948 6.970 -14.964 1.00 94.62 91 VAL A CA 1
ATOM 691 C C . VAL A 1 91 ? 8.805 7.736 -13.650 1.00 94.62 91 VAL A C 1
ATOM 693 O O . VAL A 1 91 ? 8.208 7.226 -12.705 1.00 94.62 91 VAL A O 1
ATOM 696 N N . VAL A 1 92 ? 9.291 8.978 -13.591 1.00 95.19 92 VAL A N 1
ATOM 697 C CA . VAL A 1 92 ? 9.184 9.832 -12.399 1.00 95.19 92 VAL A CA 1
ATOM 698 C C . VAL A 1 92 ? 7.719 10.109 -12.066 1.00 95.19 92 VAL A C 1
ATOM 700 O O . VAL A 1 92 ? 7.322 9.975 -10.911 1.00 95.19 92 VAL A O 1
ATOM 703 N N . GLY A 1 93 ? 6.896 10.422 -13.069 1.00 94.56 93 GLY A N 1
ATOM 704 C CA . GLY A 1 93 ? 5.456 10.602 -12.903 1.00 94.56 93 GLY A CA 1
ATOM 705 C C . GLY A 1 93 ? 4.779 9.351 -12.344 1.00 94.56 93 GLY A C 1
ATOM 706 O O . GLY A 1 93 ? 4.014 9.450 -11.390 1.00 94.56 93 GLY A O 1
ATOM 707 N N . GLY A 1 94 ? 5.117 8.169 -12.865 1.00 92.38 94 GLY A N 1
ATOM 708 C CA . GLY A 1 94 ? 4.606 6.886 -12.379 1.00 92.38 94 GLY A CA 1
ATOM 709 C C . GLY A 1 94 ? 5.050 6.536 -10.955 1.00 92.38 94 GLY A C 1
ATOM 710 O O . GLY A 1 94 ? 4.308 5.870 -10.238 1.00 92.38 94 GLY A O 1
ATOM 711 N N . ILE A 1 95 ? 6.225 6.994 -10.515 1.00 89.88 95 ILE A N 1
ATOM 712 C CA . ILE A 1 95 ? 6.691 6.819 -9.130 1.00 89.88 95 ILE A CA 1
ATOM 713 C C . ILE A 1 95 ? 5.964 7.787 -8.186 1.00 89.88 95 ILE A C 1
ATOM 715 O O . ILE A 1 95 ? 5.493 7.374 -7.127 1.00 89.88 95 ILE A O 1
ATOM 719 N N . LEU A 1 96 ? 5.839 9.065 -8.560 1.00 90.38 96 LEU A N 1
ATOM 720 C CA . LEU A 1 96 ? 5.187 10.082 -7.725 1.00 90.38 96 LEU A CA 1
ATOM 721 C C . LEU A 1 96 ? 3.673 9.858 -7.610 1.00 90.38 96 LEU A C 1
ATOM 723 O O . LEU A 1 96 ? 3.105 10.022 -6.533 1.00 90.38 96 LEU A O 1
ATOM 727 N N . ALA A 1 97 ? 3.019 9.427 -8.690 1.00 90.00 97 ALA A N 1
ATOM 728 C CA . ALA A 1 97 ? 1.588 9.127 -8.724 1.00 90.00 97 ALA A CA 1
ATOM 729 C C . ALA A 1 97 ? 1.248 7.687 -8.289 1.00 90.00 97 ALA A C 1
ATOM 731 O O . ALA A 1 97 ? 0.147 7.211 -8.563 1.00 90.00 97 ALA A O 1
ATOM 732 N N . ARG A 1 98 ? 2.164 6.981 -7.603 1.00 88.19 98 ARG A N 1
ATOM 733 C CA . ARG A 1 98 ? 1.989 5.564 -7.228 1.00 88.19 98 ARG A CA 1
ATOM 734 C C . ARG A 1 98 ? 0.687 5.275 -6.472 1.00 88.19 98 ARG A C 1
ATOM 736 O O . ARG A 1 98 ? 0.063 4.260 -6.742 1.00 88.19 98 ARG A O 1
ATOM 743 N N . GLY A 1 99 ? 0.273 6.155 -5.554 1.00 84.81 99 GLY A N 1
ATOM 744 C CA . GLY A 1 99 ? -0.926 5.962 -4.724 1.00 84.81 99 GLY A CA 1
ATOM 745 C C . GLY A 1 99 ? -2.197 5.868 -5.574 1.00 84.81 99 GLY A C 1
ATOM 746 O O . GLY A 1 99 ? -2.778 4.791 -5.649 1.00 84.81 99 GLY A O 1
ATOM 747 N N . PRO A 1 100 ? -2.547 6.930 -6.325 1.00 88.50 100 PRO A N 1
ATOM 748 C CA . PRO A 1 100 ? -3.680 6.909 -7.251 1.00 88.50 100 PRO A CA 1
ATOM 749 C C . PRO A 1 100 ? -3.646 5.758 -8.269 1.00 88.50 100 PRO A C 1
ATOM 751 O O . PRO A 1 100 ? -4.695 5.238 -8.641 1.00 88.50 100 PRO A O 1
ATOM 754 N N . ILE A 1 101 ? -2.454 5.349 -8.727 1.00 88.69 101 ILE A N 1
ATOM 755 C CA . ILE A 1 101 ? -2.294 4.213 -9.651 1.00 88.69 101 ILE A CA 1
ATOM 756 C C . ILE A 1 101 ? -2.689 2.897 -8.973 1.00 88.69 101 ILE A C 1
ATOM 758 O O . ILE A 1 101 ? -3.399 2.094 -9.576 1.00 88.69 101 ILE A O 1
ATOM 762 N N . VAL A 1 102 ? -2.248 2.672 -7.733 1.00 88.31 102 VAL A N 1
ATOM 763 C CA . VAL A 1 102 ? -2.602 1.475 -6.958 1.00 88.31 102 VAL A CA 1
ATOM 764 C C . VAL A 1 102 ? -4.080 1.494 -6.565 1.00 88.31 102 VAL A C 1
ATOM 766 O O . VAL A 1 102 ? -4.721 0.451 -6.630 1.00 88.31 102 VAL A O 1
ATOM 769 N N . ASP A 1 103 ? -4.652 2.656 -6.254 1.00 86.25 103 ASP A N 1
ATOM 770 C CA . ASP A 1 103 ? -6.080 2.776 -5.931 1.00 86.25 103 ASP A CA 1
ATOM 771 C C . ASP A 1 103 ? -6.971 2.450 -7.142 1.00 86.25 103 ASP A C 1
ATOM 773 O O . ASP A 1 103 ? -7.974 1.748 -7.017 1.00 86.25 103 ASP A O 1
ATOM 777 N N . ALA A 1 104 ? -6.596 2.925 -8.336 1.00 92.81 104 ALA A N 1
ATOM 778 C CA . ALA A 1 104 ? -7.328 2.649 -9.574 1.00 92.81 104 ALA A CA 1
ATOM 779 C C . ALA A 1 104 ? -7.083 1.228 -10.111 1.00 92.81 104 ALA A C 1
ATOM 781 O O . ALA A 1 104 ? -7.969 0.634 -10.730 1.00 92.81 104 ALA A O 1
ATOM 782 N N . TRP A 1 105 ? -5.885 0.676 -9.896 1.00 91.31 105 TRP A N 1
ATOM 783 C CA . TRP A 1 105 ? -5.507 -0.667 -10.327 1.00 91.31 105 TRP A CA 1
ATOM 784 C C . TRP A 1 105 ? -4.715 -1.399 -9.227 1.00 91.31 105 TRP A C 1
ATOM 786 O O . TRP A 1 105 ? -3.481 -1.453 -9.272 1.00 91.31 105 TRP A O 1
ATOM 796 N N . PRO A 1 106 ? -5.412 -2.040 -8.265 1.00 85.75 106 PRO A N 1
ATOM 797 C CA . PRO A 1 106 ? -4.793 -2.678 -7.097 1.00 85.75 106 PRO A CA 1
ATOM 798 C C . PRO A 1 106 ? -3.665 -3.678 -7.400 1.00 85.75 106 PRO A C 1
ATOM 800 O O . PRO A 1 106 ? -2.664 -3.687 -6.675 1.00 85.75 106 PRO A O 1
ATOM 803 N N . PRO A 1 107 ? -3.729 -4.491 -8.480 1.00 88.81 107 PRO A N 1
ATOM 804 C CA . PRO A 1 107 ? -2.628 -5.382 -8.848 1.00 88.81 107 PRO A CA 1
ATOM 805 C C . PRO A 1 107 ? -1.286 -4.672 -9.081 1.00 88.81 107 PRO A C 1
ATOM 807 O O . PRO A 1 107 ? -0.240 -5.289 -8.862 1.00 88.81 107 PRO A O 1
ATOM 810 N N . ALA A 1 108 ? -1.288 -3.386 -9.460 1.00 87.6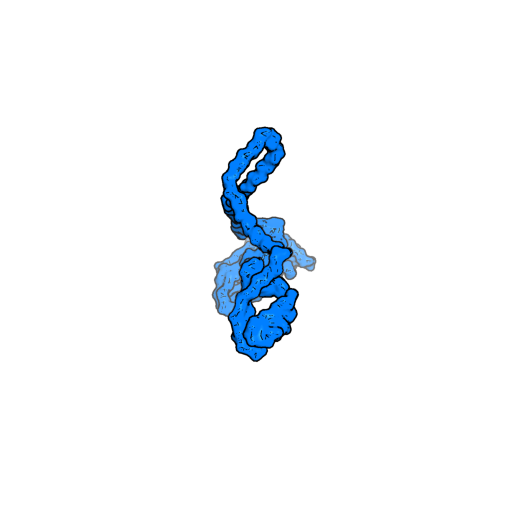2 108 ALA 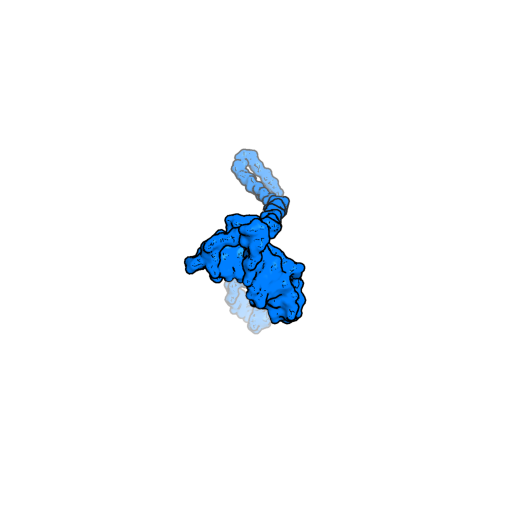A N 1
ATOM 811 C CA . ALA A 1 108 ? -0.072 -2.592 -9.642 1.00 87.62 108 ALA A CA 1
ATOM 812 C C . ALA A 1 108 ? 0.777 -2.520 -8.366 1.00 87.62 108 ALA A C 1
ATOM 814 O O . ALA A 1 108 ? 2.005 -2.468 -8.448 1.00 87.62 108 ALA A O 1
ATOM 815 N N . GLY A 1 109 ? 0.152 -2.595 -7.185 1.00 85.88 109 GLY A N 1
ATOM 816 C CA . GLY A 1 109 ? 0.854 -2.576 -5.901 1.00 85.88 109 GLY A CA 1
ATOM 817 C C . GLY A 1 109 ? 1.915 -3.673 -5.784 1.00 85.88 109 GLY A C 1
ATOM 818 O O . GLY A 1 109 ? 2.985 -3.427 -5.232 1.00 85.88 109 GLY A O 1
ATOM 819 N N . LYS A 1 110 ? 1.684 -4.852 -6.385 1.00 87.50 110 LYS A N 1
ATOM 820 C CA . LYS A 1 110 ? 2.665 -5.953 -6.410 1.00 87.50 110 LYS A CA 1
ATOM 821 C C . LYS A 1 110 ? 3.890 -5.621 -7.263 1.00 87.50 110 LYS A C 1
ATOM 823 O O . LYS A 1 110 ? 4.998 -5.992 -6.893 1.00 87.50 110 LYS A O 1
ATOM 828 N N . LEU A 1 111 ? 3.700 -4.912 -8.378 1.00 89.44 111 LEU A N 1
ATOM 829 C CA . LEU A 1 111 ? 4.795 -4.477 -9.250 1.00 89.44 111 LEU A CA 1
ATOM 830 C C . LEU A 1 111 ? 5.663 -3.433 -8.546 1.00 89.44 111 LEU A C 1
ATOM 832 O O . LEU A 1 111 ? 6.883 -3.564 -8.544 1.00 89.44 111 LEU A O 1
ATOM 836 N N . TYR A 1 112 ? 5.039 -2.449 -7.890 1.00 88.31 112 TYR A N 1
ATOM 837 C CA . TYR A 1 112 ? 5.763 -1.472 -7.076 1.00 88.31 112 TYR A CA 1
ATOM 838 C C . TYR A 1 112 ? 6.482 -2.139 -5.899 1.00 88.31 112 TYR A C 1
ATOM 840 O O . TYR A 1 112 ? 7.643 -1.831 -5.647 1.00 88.31 112 TYR A O 1
ATOM 848 N N . ALA A 1 113 ? 5.845 -3.094 -5.216 1.00 86.62 113 ALA A N 1
ATOM 849 C CA . ALA A 1 113 ? 6.476 -3.851 -4.135 1.00 86.62 113 ALA A CA 1
ATOM 850 C C . ALA A 1 113 ? 7.694 -4.659 -4.614 1.00 86.62 113 ALA A C 1
ATOM 852 O O . ALA A 1 113 ? 8.724 -4.648 -3.947 1.00 86.62 113 ALA A O 1
ATOM 853 N N . ALA A 1 114 ? 7.621 -5.290 -5.791 1.00 87.88 114 ALA A N 1
ATOM 854 C CA . ALA A 1 114 ? 8.723 -6.074 -6.353 1.00 87.88 114 ALA A CA 1
ATOM 855 C C . ALA A 1 114 ? 9.992 -5.244 -6.627 1.00 87.88 114 ALA A C 1
ATOM 857 O O . ALA A 1 1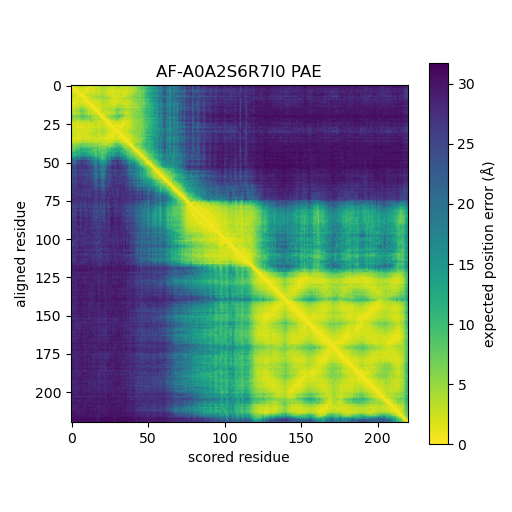14 ? 11.093 -5.786 -6.593 1.00 87.88 114 ALA A O 1
ATOM 858 N N . ILE A 1 115 ? 9.846 -3.938 -6.874 1.00 89.12 115 ILE A N 1
ATOM 859 C CA . ILE A 1 115 ? 10.964 -3.001 -7.075 1.00 89.12 115 ILE A CA 1
ATOM 860 C C . ILE A 1 115 ? 11.274 -2.153 -5.827 1.00 89.12 115 ILE A C 1
ATOM 862 O O . ILE A 1 115 ? 11.993 -1.163 -5.930 1.00 89.12 115 ILE A O 1
ATOM 866 N N . GLY A 1 116 ? 10.728 -2.512 -4.657 1.00 82.81 116 GLY A N 1
ATOM 867 C CA . GLY A 1 116 ? 10.974 -1.816 -3.385 1.00 82.81 116 GLY A CA 1
ATOM 868 C C . GLY A 1 116 ? 10.238 -0.480 -3.218 1.00 82.81 116 GLY A C 1
ATOM 869 O O . GLY A 1 116 ? 10.539 0.278 -2.306 1.00 82.81 116 GLY A O 1
ATOM 870 N N . LEU A 1 117 ? 9.270 -0.176 -4.087 1.00 83.50 117 LEU A N 1
ATOM 871 C CA . LEU A 1 117 ? 8.448 1.043 -4.056 1.00 83.50 117 LEU A CA 1
ATOM 872 C C . LEU A 1 117 ? 7.015 0.802 -3.556 1.00 83.50 117 LEU A C 1
ATOM 874 O O . LEU A 1 117 ? 6.159 1.685 -3.691 1.00 83.50 117 LEU A O 1
ATOM 878 N N . GLY A 1 118 ? 6.736 -0.386 -3.016 1.00 73.81 118 GLY A N 1
ATOM 879 C CA . GLY A 1 118 ? 5.430 -0.746 -2.468 1.00 73.81 118 GLY A CA 1
ATOM 880 C C . GLY A 1 118 ? 4.995 0.186 -1.336 1.00 73.81 118 GLY A C 1
ATOM 881 O O . GLY A 1 118 ? 5.805 0.908 -0.752 1.00 73.81 118 GLY A O 1
ATOM 882 N N . ALA A 1 119 ? 3.698 0.190 -1.028 1.00 64.12 119 ALA A N 1
ATOM 883 C CA . ALA A 1 119 ? 3.246 0.744 0.240 1.00 64.12 119 ALA A CA 1
ATOM 884 C C . ALA A 1 119 ? 3.877 -0.101 1.353 1.00 64.12 119 ALA A C 1
ATOM 886 O O . ALA A 1 119 ? 3.645 -1.311 1.401 1.00 64.12 119 ALA A O 1
ATOM 887 N N . GLU A 1 120 ? 4.709 0.519 2.189 1.00 62.34 120 GLU A N 1
ATOM 888 C CA . GLU A 1 120 ? 5.243 -0.105 3.395 1.00 62.34 120 GLU A CA 1
ATOM 889 C C . GLU A 1 120 ? 4.037 -0.552 4.230 1.00 62.34 120 GLU A C 1
ATOM 891 O O . GLU A 1 120 ? 3.305 0.281 4.771 1.00 62.34 120 GLU A O 1
ATOM 896 N N . LYS A 1 121 ? 3.745 -1.856 4.254 1.00 66.88 121 LYS A N 1
ATOM 897 C CA . LYS A 1 121 ? 2.748 -2.372 5.188 1.00 66.88 121 LYS A CA 1
ATOM 898 C C . LYS A 1 121 ? 3.345 -2.175 6.573 1.00 66.88 121 LYS A C 1
ATOM 900 O O . LYS A 1 121 ? 4.407 -2.721 6.857 1.00 66.88 121 LYS A O 1
ATOM 905 N N . LEU A 1 122 ? 2.690 -1.355 7.390 1.00 71.25 122 LEU A N 1
ATOM 906 C CA . LEU A 1 122 ? 3.056 -1.183 8.790 1.00 71.25 122 LEU A CA 1
ATOM 907 C C . LEU A 1 122 ? 3.041 -2.567 9.441 1.00 71.25 122 LEU A C 1
ATOM 909 O O . LEU A 1 122 ? 2.032 -3.264 9.366 1.00 71.25 122 LEU A O 1
ATOM 913 N N . ASP A 1 123 ? 4.166 -2.981 10.019 1.00 79.00 123 ASP A N 1
ATOM 914 C CA . ASP A 1 123 ? 4.272 -4.295 10.642 1.00 79.00 123 ASP A CA 1
ATOM 915 C C . ASP A 1 123 ? 3.533 -4.305 11.987 1.00 79.00 123 ASP A C 1
ATOM 917 O O . ASP A 1 123 ? 4.058 -3.894 13.028 1.00 79.00 123 ASP A O 1
ATOM 921 N N . THR A 1 124 ? 2.282 -4.762 11.938 1.00 85.38 124 THR A N 1
ATOM 922 C CA . THR A 1 124 ? 1.367 -4.892 13.076 1.00 85.38 124 THR A CA 1
ATOM 923 C C . THR A 1 124 ? 1.485 -6.236 13.790 1.00 85.38 124 THR A C 1
ATOM 925 O O . THR A 1 124 ? 0.786 -6.456 14.779 1.00 85.38 124 THR A O 1
ATOM 928 N N . THR A 1 125 ? 2.372 -7.135 13.343 1.00 87.19 125 THR A N 1
ATOM 929 C CA . THR A 1 125 ? 2.471 -8.515 13.853 1.00 87.19 125 THR A CA 1
ATOM 930 C C . THR A 1 125 ? 2.683 -8.552 15.368 1.00 87.19 125 THR A C 1
ATOM 932 O O . THR A 1 125 ? 2.026 -9.328 16.075 1.00 87.19 125 THR A O 1
ATOM 935 N N . ASP A 1 126 ? 3.536 -7.653 15.862 1.00 92.19 126 ASP A N 1
ATOM 936 C CA . ASP A 1 126 ? 3.918 -7.520 17.271 1.00 92.19 126 ASP A CA 1
ATOM 937 C C . ASP A 1 126 ? 3.071 -6.493 18.045 1.00 92.19 126 ASP A C 1
ATOM 939 O O . ASP A 1 126 ? 3.289 -6.277 19.239 1.00 92.19 126 ASP A O 1
ATOM 943 N N . LEU A 1 127 ? 2.078 -5.870 17.399 1.00 94.00 127 LEU A N 1
ATOM 944 C CA . LEU A 1 127 ? 1.105 -5.008 18.066 1.00 94.00 127 LEU A CA 1
ATOM 945 C C . LEU A 1 127 ? -0.104 -5.839 18.509 1.00 94.00 127 LEU A C 1
ATOM 947 O O . LEU A 1 127 ? -0.884 -6.326 17.691 1.00 94.00 127 LEU A O 1
ATOM 951 N N . LYS A 1 128 ? -0.293 -5.999 19.823 1.00 94.94 128 LYS A N 1
ATOM 952 C CA . LYS A 1 128 ? -1.388 -6.810 20.383 1.00 94.94 128 LYS A CA 1
ATOM 953 C C . LYS A 1 128 ? -2.397 -5.974 21.154 1.00 94.94 128 LYS A C 1
ATOM 955 O O . LYS A 1 128 ? -2.043 -5.192 22.036 1.00 94.94 128 LYS A O 1
ATOM 960 N N . PHE A 1 129 ? -3.678 -6.216 20.889 1.00 95.06 129 PHE A N 1
ATOM 961 C CA . PHE A 1 129 ? -4.767 -5.696 21.710 1.00 95.06 129 PHE A CA 1
ATOM 962 C C . PHE A 1 129 ? -4.916 -6.546 22.978 1.00 95.06 129 PHE A C 1
ATOM 964 O O . PHE A 1 129 ? -5.100 -7.760 22.904 1.00 95.06 129 PHE A O 1
ATOM 971 N N . ARG A 1 130 ? -4.851 -5.920 24.156 1.00 95.31 130 ARG A N 1
ATOM 972 C CA . ARG A 1 130 ? -5.031 -6.581 25.460 1.00 95.31 130 ARG A CA 1
ATOM 973 C C . ARG A 1 130 ? -5.997 -5.789 26.343 1.00 95.31 130 ARG A C 1
ATOM 975 O O . ARG A 1 130 ? -6.172 -4.583 26.170 1.00 95.31 130 ARG A O 1
ATOM 982 N N . ASN A 1 131 ? -6.591 -6.469 27.325 1.00 94.56 131 ASN A N 1
ATOM 983 C CA . ASN A 1 131 ? -7.516 -5.892 28.312 1.00 94.56 131 ASN A CA 1
ATOM 984 C C . ASN A 1 131 ? -8.694 -5.137 27.675 1.00 94.56 131 ASN A C 1
ATOM 986 O O . ASN A 1 131 ? -9.032 -4.031 28.097 1.00 94.56 131 ASN A O 1
ATOM 990 N N . ILE A 1 132 ? -9.290 -5.723 26.636 1.00 94.62 132 ILE A N 1
ATOM 991 C CA . ILE A 1 132 ? -10.462 -5.150 25.976 1.00 94.62 132 ILE A CA 1
ATOM 992 C C . ILE A 1 132 ? -11.659 -5.276 26.919 1.00 94.62 132 ILE A C 1
ATOM 994 O O . ILE A 1 132 ? -12.024 -6.372 27.339 1.00 94.62 132 ILE A O 1
ATOM 998 N N . ALA A 1 133 ? -12.274 -4.142 27.226 1.00 93.88 133 ALA A N 1
ATOM 999 C CA . ALA A 1 133 ? -13.509 -4.048 27.980 1.00 93.88 133 ALA A CA 1
ATOM 1000 C C . ALA A 1 133 ? -14.558 -3.319 27.140 1.00 93.88 133 ALA A C 1
ATOM 1002 O O . ALA A 1 133 ? -14.292 -2.266 26.554 1.00 93.88 133 ALA A O 1
ATOM 1003 N N . GLN A 1 134 ? -15.760 -3.885 27.117 1.00 93.25 134 GLN A N 1
ATOM 1004 C CA . GLN A 1 134 ? -16.939 -3.287 26.509 1.00 93.25 134 GLN A CA 1
ATOM 1005 C C . GLN A 1 134 ? -17.944 -2.937 27.602 1.00 93.25 134 GLN A C 1
ATOM 1007 O O . GLN A 1 134 ? -18.164 -3.712 28.531 1.00 93.25 134 GLN A O 1
ATOM 1012 N N . GLY A 1 135 ? -18.559 -1.769 27.486 1.00 90.62 135 GLY A N 1
ATOM 1013 C CA . GLY A 1 135 ? -19.625 -1.326 28.370 1.00 90.62 135 GLY A CA 1
ATOM 1014 C C . GLY A 1 135 ? -20.681 -0.572 27.583 1.00 90.62 135 GLY A C 1
ATOM 1015 O O . GLY A 1 135 ? -20.398 0.013 26.541 1.00 90.62 135 GLY A O 1
ATOM 1016 N N . GLN A 1 136 ? -21.908 -0.569 28.084 1.00 90.50 136 GLN A N 1
ATOM 1017 C CA . GLN A 1 136 ? -22.962 0.293 27.572 1.00 90.50 136 GLN A CA 1
ATOM 1018 C C . GLN A 1 136 ? -23.337 1.294 28.653 1.00 90.50 136 GLN A C 1
ATOM 1020 O O . GLN A 1 136 ? -23.527 0.931 29.812 1.00 90.50 136 GLN A O 1
ATOM 1025 N N . VAL A 1 137 ? -23.423 2.559 28.267 1.00 93.31 137 VAL A N 1
ATOM 1026 C CA . VAL A 1 137 ? -23.858 3.650 29.134 1.00 93.31 137 VAL A CA 1
ATOM 1027 C C . VAL A 1 137 ? -25.046 4.311 28.461 1.00 93.31 137 VAL A C 1
ATOM 1029 O O . VAL A 1 137 ? -25.010 4.569 27.263 1.00 93.31 137 VAL A O 1
ATOM 1032 N N . VAL A 1 138 ? -26.112 4.568 29.211 1.00 93.50 138 VAL A N 1
ATOM 1033 C CA . VAL A 1 138 ? -27.264 5.316 28.704 1.00 93.50 138 VAL A CA 1
ATOM 1034 C C . VAL A 1 138 ? -27.138 6.750 29.199 1.00 93.50 138 VAL A C 1
ATOM 1036 O O . VAL A 1 138 ? -27.310 7.013 30.385 1.00 93.50 138 VAL A O 1
ATOM 1039 N N . GLU A 1 139 ? -26.833 7.678 28.296 1.00 91.06 139 GLU A N 1
ATOM 1040 C CA . GLU A 1 139 ? -26.819 9.116 28.584 1.00 91.06 139 GLU A CA 1
ATOM 1041 C C . GLU A 1 139 ? -28.012 9.758 27.868 1.00 91.06 139 GLU A C 1
ATOM 1043 O O . GLU A 1 139 ? -28.188 9.599 26.660 1.00 91.06 139 GLU A O 1
ATOM 1048 N N . GLY A 1 140 ? -28.890 10.435 28.616 1.00 88.50 140 GLY A N 1
ATOM 1049 C CA . GLY A 1 140 ? -30.058 11.115 28.037 1.00 88.50 140 GLY A CA 1
ATOM 1050 C C . GLY A 1 140 ? -31.055 10.189 27.325 1.00 88.50 140 GLY A C 1
ATOM 1051 O O . GLY A 1 140 ? -31.725 10.617 26.392 1.00 88.50 140 GLY A O 1
ATOM 1052 N N . GLY A 1 141 ? -31.134 8.913 27.722 1.00 91.75 141 GLY A N 1
ATOM 1053 C CA . GLY A 1 141 ? -32.012 7.915 27.095 1.00 91.75 141 GLY A CA 1
ATOM 1054 C C . GLY A 1 141 ? -31.460 7.292 25.806 1.00 91.75 141 GLY A C 1
ATOM 1055 O O . GLY A 1 141 ? -32.111 6.422 25.230 1.00 91.75 141 GLY A O 1
ATOM 1056 N N . VAL A 1 142 ? -30.259 7.685 25.369 1.00 93.75 142 VAL A N 1
ATOM 1057 C CA . VAL A 1 142 ? -29.596 7.118 24.190 1.00 93.75 142 VAL A CA 1
ATOM 1058 C C . VAL A 1 142 ? -28.526 6.115 24.639 1.00 93.75 142 VAL A C 1
ATOM 1060 O O . VAL A 1 142 ? -27.661 6.471 25.442 1.00 93.75 142 VAL A O 1
ATOM 1063 N N . PRO A 1 143 ? -28.548 4.860 24.151 1.00 93.38 143 PRO A N 1
ATOM 1064 C CA . PRO A 1 143 ? -27.506 3.894 24.469 1.00 93.38 143 PRO A CA 1
ATOM 1065 C C . PRO A 1 143 ? -26.200 4.264 23.757 1.00 93.38 143 PRO A C 1
ATOM 1067 O O . PRO A 1 143 ? -26.166 4.453 22.540 1.00 93.38 143 PRO A O 1
ATOM 1070 N N . ILE A 1 144 ? -25.113 4.330 24.517 1.00 94.88 144 ILE A N 1
ATOM 1071 C CA . ILE A 1 144 ? -23.756 4.589 24.043 1.00 94.88 144 ILE A CA 1
ATOM 1072 C C . ILE A 1 144 ? -22.907 3.362 24.357 1.00 94.88 144 ILE A C 1
ATOM 1074 O O . ILE A 1 144 ? -22.733 2.984 25.516 1.00 94.88 144 ILE A O 1
ATOM 1078 N N . LEU A 1 145 ? -22.354 2.743 23.320 1.00 94.31 145 LEU A N 1
ATOM 1079 C CA . LEU A 1 145 ? -21.373 1.677 23.457 1.00 94.31 145 LEU A CA 1
ATOM 1080 C C . LEU A 1 145 ? -19.999 2.300 23.706 1.00 94.31 145 LEU A C 1
ATOM 1082 O O . LEU A 1 145 ? -19.505 3.070 22.886 1.00 94.31 145 LEU A O 1
ATOM 1086 N N . VAL A 1 146 ? -19.381 1.964 24.830 1.00 95.31 146 VAL A N 1
ATOM 1087 C CA . VAL A 1 146 ? -18.033 2.395 25.197 1.00 95.31 146 VAL A CA 1
ATOM 1088 C C . VAL A 1 146 ? -17.112 1.190 25.115 1.00 95.31 146 VAL A C 1
ATOM 1090 O O . VAL A 1 146 ? -17.343 0.177 25.770 1.00 95.31 146 VAL A O 1
ATOM 1093 N N . ILE A 1 147 ? -16.053 1.311 24.323 1.00 95.38 147 ILE A N 1
ATOM 1094 C CA . ILE A 1 147 ? -15.031 0.275 24.184 1.00 95.38 147 ILE A CA 1
ATOM 1095 C C . ILE A 1 147 ? -13.707 0.874 24.627 1.00 95.38 147 ILE A C 1
ATOM 1097 O O . ILE A 1 147 ? -13.335 1.970 24.201 1.00 95.38 147 ILE A O 1
ATOM 1101 N N . SER A 1 148 ? -13.004 0.156 25.490 1.00 95.12 148 SER A N 1
ATOM 1102 C CA . SER A 1 148 ? -11.684 0.542 25.973 1.00 95.12 148 SER A CA 1
ATOM 1103 C C . SER A 1 148 ? -10.737 -0.640 25.945 1.00 95.12 148 SER A C 1
ATOM 1105 O O . SER A 1 148 ? -11.156 -1.774 26.162 1.00 95.12 148 SER A O 1
ATOM 1107 N N . GLY A 1 149 ? -9.460 -0.374 25.723 1.00 95.44 149 GLY A N 1
ATOM 1108 C CA . GLY A 1 149 ? -8.437 -1.404 25.730 1.00 95.44 149 GLY A CA 1
ATOM 1109 C C . GLY A 1 149 ? -7.043 -0.808 25.710 1.00 95.44 149 GLY A C 1
ATOM 1110 O O . GLY A 1 149 ? -6.856 0.403 25.858 1.00 95.44 149 GLY A O 1
ATOM 1111 N N . ARG A 1 150 ? -6.053 -1.681 25.544 1.00 96.69 150 ARG A N 1
ATOM 1112 C CA . ARG A 1 150 ? -4.648 -1.299 25.411 1.00 96.69 150 ARG A CA 1
ATOM 1113 C C . ARG A 1 150 ? -4.033 -1.969 24.194 1.00 96.69 150 ARG A C 1
ATOM 1115 O O . ARG A 1 150 ? -4.379 -3.107 23.884 1.00 96.69 150 ARG A O 1
ATOM 1122 N N . ILE A 1 151 ? -3.111 -1.272 23.548 1.00 96.69 151 ILE A N 1
ATOM 1123 C CA . ILE A 1 151 ? -2.294 -1.787 22.447 1.00 96.69 151 ILE A CA 1
ATOM 1124 C C . ILE A 1 151 ? -0.875 -1.903 22.981 1.00 96.69 151 ILE A C 1
ATOM 1126 O O . ILE A 1 151 ? -0.320 -0.907 23.440 1.00 96.69 151 ILE A O 1
ATOM 1130 N N . PHE A 1 152 ? -0.319 -3.107 22.958 1.00 96.69 152 PHE A N 1
ATOM 1131 C CA . PHE A 1 152 ? 1.040 -3.395 23.404 1.00 96.69 152 PHE A CA 1
ATOM 1132 C C . PHE A 1 152 ? 1.950 -3.568 22.200 1.00 96.69 152 PHE A C 1
ATOM 1134 O O . PHE A 1 152 ? 1.600 -4.307 21.283 1.00 96.69 152 PHE A O 1
ATOM 1141 N N . ASN A 1 153 ? 3.114 -2.926 22.241 1.00 96.44 153 ASN A N 1
ATOM 1142 C CA . ASN A 1 153 ? 4.224 -3.244 21.361 1.00 96.44 153 ASN A CA 1
ATOM 1143 C C . ASN A 1 153 ? 5.059 -4.351 22.014 1.00 96.44 153 ASN A C 1
ATOM 1145 O O . ASN A 1 153 ? 5.767 -4.105 22.989 1.00 96.44 153 ASN A O 1
ATOM 1149 N N . GLU A 1 154 ? 4.945 -5.578 21.510 1.00 96.00 154 GLU A N 1
ATOM 1150 C CA . GLU A 1 154 ? 5.707 -6.726 22.011 1.00 96.00 154 GLU A CA 1
ATOM 1151 C C . GLU A 1 154 ? 7.100 -6.842 21.387 1.00 96.00 154 GLU A C 1
ATOM 1153 O O . GLU A 1 154 ? 7.892 -7.666 21.845 1.00 96.00 154 GLU A O 1
ATOM 1158 N N . ALA A 1 155 ? 7.438 -6.002 20.410 1.00 94.31 155 ALA A N 1
ATOM 1159 C CA . ALA A 1 155 ? 8.754 -5.991 19.797 1.00 94.31 155 ALA A CA 1
ATOM 1160 C C . ALA A 1 155 ? 9.815 -5.328 20.691 1.00 94.31 155 ALA A C 1
ATOM 1162 O O . ALA A 1 155 ? 9.519 -4.682 21.706 1.00 94.31 155 ALA A O 1
ATOM 1163 N N . ASP A 1 156 ? 11.075 -5.528 20.307 1.00 94.81 156 ASP A N 1
ATOM 1164 C CA . ASP A 1 156 ? 12.250 -4.954 20.971 1.00 94.81 156 ASP A CA 1
ATOM 1165 C C . ASP A 1 156 ? 12.647 -3.580 20.391 1.00 94.81 156 ASP A C 1
ATOM 1167 O O . ASP A 1 156 ? 13.628 -2.981 20.829 1.00 94.81 156 ASP A O 1
ATOM 1171 N N . ASP A 1 157 ? 11.872 -3.054 19.439 1.00 94.00 157 ASP A N 1
ATOM 1172 C CA . ASP A 1 157 ? 12.075 -1.773 18.764 1.00 94.00 157 ASP A CA 1
ATOM 1173 C C . ASP A 1 157 ? 10.843 -0.850 18.833 1.00 94.00 157 ASP A C 1
ATOM 1175 O O . ASP A 1 157 ? 9.761 -1.244 19.272 1.00 94.00 157 ASP A O 1
ATOM 1179 N N . SER A 1 158 ? 11.022 0.422 18.453 1.00 92.94 158 SER A N 1
ATOM 1180 C CA . SER A 1 158 ? 9.921 1.393 18.370 1.00 92.94 158 SER A CA 1
ATOM 1181 C C . SER A 1 158 ? 9.057 1.111 17.145 1.00 92.94 158 SER A C 1
ATOM 1183 O O . SER A 1 158 ? 9.586 0.893 16.055 1.00 92.94 158 SER A O 1
ATOM 1185 N N . ARG A 1 159 ? 7.731 1.143 17.306 1.00 93.06 159 ARG A N 1
ATOM 1186 C CA . ARG A 1 159 ? 6.776 0.839 16.235 1.00 93.06 159 ARG A CA 1
ATOM 1187 C C . ARG A 1 159 ? 5.689 1.883 16.118 1.00 93.06 159 ARG A C 1
ATOM 1189 O O . ARG A 1 159 ? 5.096 2.299 17.112 1.00 93.06 159 ARG A O 1
ATOM 1196 N N . ALA A 1 160 ? 5.386 2.260 14.882 1.00 92.56 160 ALA A N 1
ATOM 1197 C CA . ALA A 1 160 ? 4.237 3.095 14.581 1.00 92.56 160 ALA A CA 1
ATOM 1198 C C . ALA A 1 160 ? 2.939 2.308 14.815 1.00 92.56 160 ALA A C 1
ATOM 1200 O O . ALA A 1 160 ? 2.820 1.156 14.400 1.00 92.56 160 ALA A O 1
ATOM 1201 N N . VAL A 1 161 ? 1.964 2.939 15.464 1.00 93.50 161 VAL A N 1
ATOM 1202 C CA . VAL A 1 161 ? 0.639 2.369 15.721 1.00 93.50 161 VAL A CA 1
ATOM 1203 C C . VAL A 1 161 ? -0.306 2.850 14.627 1.00 93.50 161 VAL A C 1
ATOM 1205 O O . VAL A 1 161 ? -0.616 4.045 14.579 1.00 93.50 161 VAL A O 1
ATOM 1208 N N . PRO A 1 162 ? -0.791 1.961 13.744 1.00 93.06 162 PRO A N 1
ATOM 1209 C CA . PRO A 1 162 ? -1.764 2.357 12.742 1.00 93.06 162 PRO A CA 1
ATOM 1210 C C . PRO A 1 162 ? -3.107 2.722 13.389 1.00 93.06 162 PRO A C 1
ATOM 1212 O O . PRO A 1 162 ? -3.393 2.318 14.522 1.00 93.06 162 PRO A O 1
ATOM 1215 N N . PRO A 1 163 ? -3.985 3.435 12.665 1.00 93.25 163 PRO A N 1
ATOM 1216 C CA . PRO A 1 163 ? -5.348 3.670 13.122 1.00 93.25 163 PRO A CA 1
ATOM 1217 C C . PRO A 1 163 ? -6.053 2.349 13.449 1.00 93.25 163 PRO A C 1
ATOM 1219 O O . PRO A 1 163 ? -5.931 1.373 12.716 1.00 93.25 163 PRO A O 1
ATOM 1222 N N . VAL A 1 164 ? -6.816 2.314 14.535 1.00 94.19 164 VAL A N 1
ATOM 1223 C CA . VAL A 1 164 ? -7.576 1.133 14.956 1.00 94.19 164 VAL A CA 1
ATOM 1224 C C . VAL A 1 164 ? -8.934 1.151 14.272 1.00 94.19 164 VAL A C 1
ATOM 1226 O O . VAL A 1 164 ? -9.617 2.177 14.275 1.00 94.19 164 VAL A O 1
ATOM 1229 N N . ARG A 1 165 ? -9.348 0.010 13.722 1.00 94.25 165 ARG A N 1
ATOM 1230 C CA . ARG A 1 165 ? -10.679 -0.228 13.164 1.00 94.25 165 ARG A CA 1
ATOM 1231 C C . ARG A 1 165 ? -11.475 -1.118 14.109 1.00 94.25 165 ARG A C 1
ATOM 1233 O O . ARG A 1 165 ? -10.999 -2.168 14.535 1.00 94.25 165 ARG A O 1
ATOM 1240 N N . ILE A 1 166 ? -12.708 -0.715 14.392 1.00 94.88 166 ILE A N 1
ATOM 1241 C CA . ILE A 1 166 ? -13.674 -1.535 15.120 1.00 94.88 166 ILE A CA 1
ATOM 1242 C C . ILE A 1 166 ? -14.877 -1.793 14.222 1.00 94.88 166 ILE A C 1
ATOM 1244 O O . ILE A 1 166 ? -15.452 -0.850 13.679 1.00 94.88 166 ILE 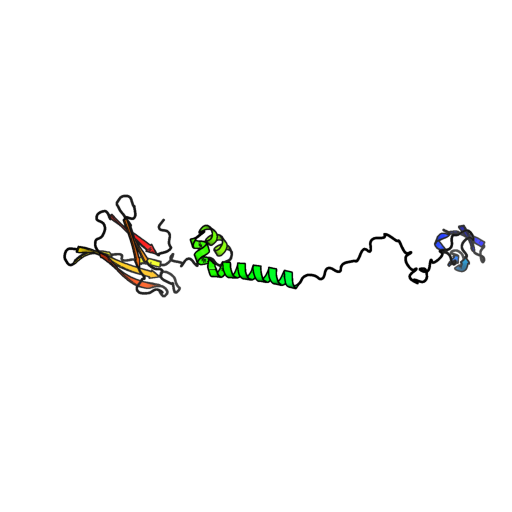A O 1
ATOM 1248 N N . GLY A 1 167 ? -15.242 -3.066 14.087 1.00 94.31 167 GLY A N 1
ATOM 1249 C CA . GLY A 1 167 ? -16.436 -3.548 13.401 1.00 94.31 167 GLY A CA 1
ATOM 1250 C C . GLY A 1 167 ? -17.413 -4.189 14.386 1.00 94.31 167 GLY A C 1
ATOM 1251 O O . GLY A 1 167 ? -17.014 -4.940 15.276 1.00 94.31 167 GLY A O 1
ATOM 1252 N N . LEU A 1 168 ? -18.697 -3.885 14.232 1.00 94.75 168 LEU A N 1
ATOM 1253 C CA . LEU A 1 168 ? -19.799 -4.570 14.902 1.00 94.75 168 LEU A CA 1
ATOM 1254 C C . LEU A 1 168 ? -20.421 -5.553 13.927 1.00 94.75 168 LEU A C 1
ATOM 1256 O O . LEU A 1 168 ? -20.812 -5.141 12.833 1.00 94.75 168 LEU A O 1
ATOM 1260 N N . LEU A 1 169 ? -20.537 -6.815 14.332 1.00 94.38 169 LEU A N 1
ATOM 1261 C CA . LEU A 1 169 ? -21.063 -7.878 13.483 1.00 94.38 169 LEU A CA 1
ATOM 1262 C C . LEU A 1 169 ? -22.308 -8.507 14.091 1.00 94.38 169 LEU A C 1
ATOM 1264 O O . LEU A 1 169 ? -22.512 -8.484 15.310 1.00 94.38 169 LEU A O 1
ATOM 1268 N N . ASP A 1 170 ? -23.159 -9.033 13.223 1.00 94.56 170 ASP A N 1
ATOM 1269 C CA . ASP A 1 170 ? -24.333 -9.796 13.620 1.00 94.56 170 ASP A CA 1
ATOM 1270 C C . ASP A 1 170 ? -23.998 -11.263 13.949 1.00 94.56 170 ASP A C 1
ATOM 1272 O O . ASP A 1 170 ? -22.840 -11.680 13.987 1.00 94.56 170 ASP A O 1
ATOM 1276 N N . ALA A 1 171 ? -25.030 -12.063 14.220 1.00 93.94 171 ALA A N 1
ATOM 1277 C CA . ALA A 1 171 ? -24.876 -13.490 14.506 1.00 93.94 171 ALA A CA 1
ATOM 1278 C C . ALA A 1 171 ? -24.388 -14.323 13.302 1.00 93.94 171 ALA A C 1
ATOM 1280 O O . ALA A 1 171 ? -23.954 -15.457 13.496 1.00 93.94 171 ALA A O 1
ATOM 1281 N N . ALA A 1 172 ? -24.474 -13.788 12.082 1.00 93.81 172 ALA A N 1
ATOM 1282 C CA . ALA A 1 172 ? -24.002 -14.413 10.851 1.00 93.81 172 ALA A CA 1
ATOM 1283 C C . ALA A 1 172 ? -22.599 -13.918 10.444 1.00 93.81 172 ALA A C 1
ATOM 1285 O O . ALA A 1 172 ? -22.155 -14.212 9.336 1.00 93.81 172 ALA A O 1
ATOM 1286 N N . ASP A 1 173 ? -21.908 -13.192 11.335 1.00 92.00 173 ASP A N 1
ATOM 1287 C CA . ASP A 1 173 ? -20.587 -12.593 11.111 1.00 92.00 173 ASP A CA 1
ATOM 1288 C C . ASP A 1 173 ? -20.571 -11.515 10.005 1.00 92.00 173 ASP A C 1
ATOM 1290 O O . ASP A 1 173 ? -19.535 -11.215 9.412 1.00 92.00 173 ASP A O 1
ATOM 1294 N N . VAL A 1 174 ? -21.722 -10.886 9.737 1.00 92.81 174 VAL A N 1
ATOM 1295 C CA . VAL A 1 174 ? -21.846 -9.777 8.781 1.00 92.81 174 VAL A CA 1
ATOM 1296 C C . VAL A 1 174 ? -21.585 -8.449 9.488 1.00 92.81 174 VAL A C 1
ATOM 1298 O O . VAL A 1 174 ? -22.218 -8.131 10.496 1.00 92.81 174 VAL A O 1
ATOM 1301 N N . GLU A 1 175 ? -20.670 -7.637 8.950 1.00 93.12 175 GLU A N 1
ATOM 1302 C CA . GLU A 1 175 ? -20.335 -6.320 9.506 1.00 93.12 175 GLU A CA 1
ATOM 1303 C C . GLU A 1 175 ? -21.502 -5.327 9.318 1.00 93.12 175 GLU A C 1
ATOM 1305 O O . GLU A 1 175 ? -21.793 -4.869 8.215 1.00 93.12 175 GLU A O 1
ATOM 1310 N N . LEU A 1 176 ? -22.172 -4.966 10.417 1.00 94.25 176 LEU A N 1
ATOM 1311 C CA . LEU A 1 176 ? -23.290 -4.016 10.435 1.00 94.25 176 LEU A CA 1
ATOM 1312 C C . LEU A 1 176 ? -22.821 -2.557 10.440 1.00 94.25 176 LEU A C 1
ATOM 1314 O O . LEU A 1 176 ? -23.514 -1.663 9.949 1.00 94.25 176 LEU A O 1
ATOM 1318 N N . ARG A 1 177 ? -21.682 -2.289 11.086 1.00 93.50 177 ARG A N 1
ATOM 1319 C CA . ARG A 1 177 ? -21.096 -0.949 11.198 1.00 93.50 177 ARG A CA 1
ATOM 1320 C C . ARG A 1 177 ? -19.624 -1.043 11.549 1.00 93.50 177 ARG A C 1
ATOM 1322 O O . ARG A 1 177 ? -19.254 -1.829 12.414 1.00 93.50 177 ARG A O 1
ATOM 1329 N N . HIS A 1 178 ? -18.826 -0.149 10.980 1.00 94.12 178 HIS A N 1
ATOM 1330 C CA . HIS A 1 178 ? -17.434 0.024 11.358 1.00 94.12 178 HIS A CA 1
ATOM 1331 C C . HIS A 1 178 ? -17.073 1.496 11.537 1.00 94.12 178 HIS A C 1
ATOM 1333 O O . HIS A 1 178 ? -17.718 2.390 10.984 1.00 94.12 178 HIS A O 1
ATOM 1339 N N . TRP A 1 179 ? -16.024 1.748 12.310 1.00 94.56 179 TRP A N 1
ATOM 1340 C CA . TRP A 1 179 ? -15.379 3.052 12.393 1.00 94.56 179 TRP A CA 1
ATOM 1341 C C . TRP A 1 179 ? -13.892 2.888 12.685 1.00 94.56 179 TRP A C 1
ATOM 1343 O O . TRP A 1 179 ? -13.442 1.837 13.147 1.00 94.56 179 TRP A O 1
ATOM 1353 N N . THR A 1 180 ? -13.144 3.951 12.411 1.00 95.19 180 THR A N 1
ATOM 1354 C CA . THR A 1 180 ? -11.695 3.997 12.589 1.00 95.19 180 THR A CA 1
ATOM 1355 C C . THR A 1 180 ? -11.331 5.201 13.447 1.00 95.19 180 THR A C 1
ATOM 1357 O O . THR A 1 180 ? -11.954 6.256 13.326 1.00 95.19 180 THR A O 1
ATOM 1360 N N . PHE A 1 181 ? -10.332 5.058 14.311 1.00 94.25 181 PHE A N 1
ATOM 1361 C CA . PHE A 1 181 ? -9.793 6.151 15.120 1.00 94.25 181 PHE A CA 1
ATOM 1362 C C . PHE A 1 181 ? -8.283 5.982 15.323 1.00 94.25 181 PHE A C 1
ATOM 1364 O O . PHE A 1 181 ? -7.755 4.875 15.236 1.00 94.25 181 PHE A O 1
ATOM 1371 N N . ALA A 1 182 ? -7.578 7.081 15.589 1.00 92.69 182 ALA A N 1
ATOM 1372 C CA . ALA A 1 182 ? -6.168 7.035 15.970 1.00 92.69 182 ALA A CA 1
ATOM 1373 C C . ALA A 1 182 ? -6.029 6.702 17.463 1.00 92.69 182 ALA A C 1
ATOM 1375 O O . ALA A 1 182 ? -6.834 7.163 18.276 1.00 92.69 182 ALA A O 1
ATOM 1376 N N . ALA A 1 183 ? -5.022 5.902 17.821 1.00 91.69 183 ALA A N 1
ATOM 1377 C CA . ALA A 1 183 ? -4.668 5.674 19.220 1.00 91.69 183 ALA A CA 1
ATOM 1378 C C . ALA A 1 183 ? -4.140 6.969 19.871 1.00 91.69 183 ALA A C 1
ATOM 1380 O O . ALA A 1 183 ? -3.809 7.929 19.178 1.00 91.69 183 ALA A O 1
ATOM 1381 N N . GLU A 1 184 ? -4.047 7.007 21.204 1.00 92.88 184 GLU A N 1
ATOM 1382 C CA . GLU A 1 184 ? -3.509 8.182 21.913 1.00 92.88 184 GLU A CA 1
ATOM 1383 C C . GLU A 1 184 ? -2.052 8.473 21.527 1.00 92.88 184 GLU A C 1
ATOM 1385 O O . GLU A 1 184 ? -1.629 9.629 21.497 1.00 92.88 184 GLU A O 1
ATOM 1390 N N . GLN A 1 185 ? -1.291 7.423 21.209 1.00 93.12 185 GLN A N 1
ATOM 1391 C CA . GLN A 1 185 ? 0.071 7.512 20.700 1.00 93.12 185 GLN A CA 1
ATOM 1392 C C . GLN A 1 185 ? 0.172 6.805 19.350 1.00 93.12 185 GLN A C 1
ATOM 1394 O O . GLN A 1 185 ? -0.184 5.634 19.227 1.00 93.12 185 GLN A O 1
ATOM 1399 N N . ASN A 1 186 ? 0.708 7.515 18.357 1.00 91.81 186 ASN A N 1
ATOM 1400 C CA . ASN A 1 186 ? 0.933 6.988 17.008 1.00 91.81 186 ASN A CA 1
ATOM 1401 C C . ASN A 1 186 ? 2.258 6.220 16.888 1.00 91.81 186 ASN A C 1
ATOM 1403 O O . ASN A 1 186 ? 2.554 5.672 15.831 1.00 91.81 186 ASN A O 1
ATOM 1407 N N . GLU A 1 187 ? 3.061 6.188 17.951 1.00 93.75 187 GLU A N 1
ATOM 1408 C CA . GLU A 1 187 ? 4.326 5.467 18.027 1.00 93.75 187 GLU A CA 1
ATOM 1409 C C . GLU A 1 187 ? 4.516 4.923 19.445 1.00 93.75 187 GLU A C 1
ATOM 1411 O O . GLU A 1 187 ? 4.262 5.626 20.428 1.00 93.75 187 GLU A O 1
ATOM 1416 N N . LEU A 1 188 ? 4.952 3.669 19.550 1.00 95.56 188 LEU A N 1
ATOM 1417 C CA . LEU A 1 188 ? 5.206 2.982 20.806 1.00 95.56 188 LEU A CA 1
ATOM 1418 C C . LEU A 1 188 ? 6.636 2.492 20.867 1.00 95.56 188 LEU A C 1
ATOM 1420 O O . LEU A 1 188 ? 7.072 1.718 20.022 1.00 95.56 188 LEU A O 1
ATOM 1424 N N . GLN A 1 189 ? 7.318 2.853 21.948 1.00 96.50 189 GLN A N 1
ATOM 1425 C CA . GLN A 1 189 ? 8.622 2.295 22.282 1.00 96.50 189 GLN A CA 1
ATOM 1426 C C . GLN A 1 189 ? 8.535 0.774 22.489 1.00 96.50 189 GLN A C 1
ATOM 1428 O O . GLN A 1 189 ? 7.457 0.231 22.770 1.00 96.50 189 GLN A O 1
ATOM 1433 N N . ALA A 1 190 ? 9.680 0.104 22.406 1.00 96.06 190 ALA A N 1
ATOM 1434 C CA . ALA A 1 190 ? 9.814 -1.318 22.703 1.00 96.06 190 ALA A CA 1
ATOM 1435 C C . ALA A 1 190 ? 9.164 -1.675 24.051 1.00 96.06 190 ALA A C 1
ATOM 1437 O O . ALA A 1 190 ? 9.344 -0.962 25.044 1.00 96.06 190 ALA A O 1
ATOM 1438 N N . LYS A 1 191 ? 8.403 -2.774 24.091 1.00 96.12 191 LYS A N 1
ATOM 1439 C CA . LYS A 1 191 ? 7.698 -3.280 25.291 1.00 96.12 191 LYS A CA 1
ATOM 1440 C C . LYS A 1 191 ? 6.74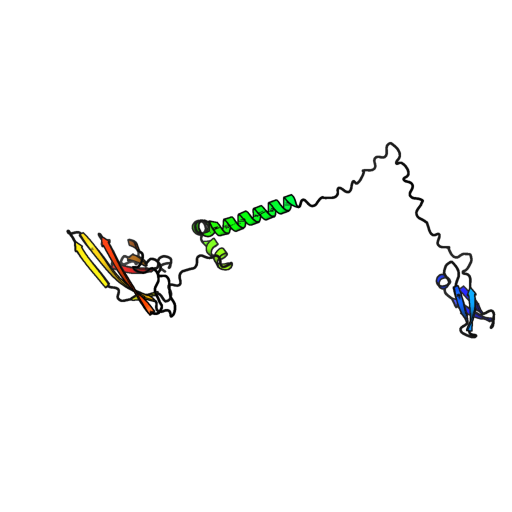5 -2.286 25.977 1.00 96.12 191 LYS A C 1
ATOM 1442 O O . LYS A 1 191 ? 6.355 -2.504 27.127 1.00 96.12 191 LYS A O 1
ATOM 1447 N N . SER A 1 192 ? 6.363 -1.199 25.309 1.00 96.94 192 SER A N 1
ATOM 1448 C CA . SER A 1 192 ? 5.437 -0.196 25.844 1.00 96.94 192 SER A CA 1
ATOM 1449 C C . SER A 1 192 ? 3.998 -0.430 25.378 1.00 96.94 192 SER A C 1
ATOM 1451 O O . SER A 1 192 ? 3.719 -1.303 24.552 1.00 96.94 192 SER A O 1
ATOM 1453 N N . TYR A 1 193 ? 3.057 0.329 25.941 1.00 96.19 193 TYR A N 1
ATOM 1454 C CA . TYR A 1 193 ? 1.652 0.250 25.564 1.00 96.19 193 TYR A CA 1
ATOM 1455 C C . TYR A 1 193 ? 0.995 1.624 25.542 1.00 96.19 193 TYR A C 1
ATOM 1457 O O . TYR A 1 193 ? 1.360 2.510 26.312 1.00 96.19 193 TYR A O 1
ATOM 1465 N N . THR A 1 194 ? -0.034 1.754 24.709 1.00 96.62 194 THR A N 1
ATOM 1466 C CA . THR A 1 194 ? -0.948 2.899 24.709 1.00 96.62 194 THR A CA 1
ATOM 1467 C C . THR A 1 194 ? -2.361 2.443 25.035 1.00 96.62 194 THR A C 1
ATOM 1469 O O . THR A 1 194 ? -2.709 1.267 24.872 1.00 96.62 194 THR A O 1
ATOM 1472 N N . GLN A 1 195 ? -3.172 3.356 25.553 1.00 94.94 195 GLN A N 1
ATOM 1473 C CA . GLN A 1 195 ? -4.572 3.099 25.851 1.00 94.94 195 GLN A CA 1
ATOM 1474 C C . GLN A 1 195 ? -5.443 3.683 24.745 1.00 94.94 195 GLN A C 1
ATOM 1476 O O . GLN A 1 195 ? -5.059 4.611 24.036 1.00 94.94 195 GLN A O 1
ATOM 1481 N N . PHE A 1 196 ? -6.633 3.118 24.585 1.00 94.44 196 PHE A N 1
ATOM 1482 C CA . PHE A 1 196 ? -7.652 3.733 23.757 1.00 94.44 196 PHE A CA 1
ATOM 1483 C C . PHE A 1 196 ? -9.021 3.609 24.404 1.00 94.44 196 PHE A C 1
ATOM 1485 O O . PHE A 1 196 ? -9.331 2.632 25.094 1.00 94.44 196 PHE A O 1
ATOM 1492 N N . LYS A 1 197 ? -9.859 4.610 24.138 1.00 94.62 197 LYS A N 1
ATOM 1493 C CA . LYS A 1 197 ? -11.261 4.629 24.531 1.00 94.62 197 LYS A CA 1
ATOM 1494 C C . LYS A 1 197 ? -12.085 5.270 23.431 1.00 94.62 197 LYS A C 1
ATOM 1496 O O . LYS A 1 197 ? -11.855 6.415 23.058 1.00 94.62 197 LYS A O 1
ATOM 1501 N N . THR A 1 198 ? -13.077 4.543 22.944 1.00 94.50 198 THR A N 1
ATOM 1502 C CA . THR A 1 198 ? -13.985 5.021 21.903 1.00 94.50 198 THR A CA 1
ATOM 1503 C C . THR A 1 198 ? -15.434 4.874 22.345 1.00 94.50 198 THR A C 1
ATOM 1505 O O . THR A 1 198 ? -15.758 4.062 23.217 1.00 94.50 198 THR A O 1
ATOM 1508 N N . ARG A 1 199 ? -16.302 5.715 21.781 1.00 94.62 199 ARG A N 1
ATOM 1509 C CA . ARG A 1 199 ? -17.731 5.760 22.087 1.00 94.62 199 ARG A CA 1
ATOM 1510 C C . ARG A 1 199 ? -18.516 5.725 20.784 1.00 94.62 199 ARG A C 1
ATOM 1512 O O . ARG A 1 199 ? -18.269 6.546 19.905 1.00 94.62 199 ARG A O 1
ATOM 1519 N N . LEU A 1 200 ? -19.478 4.816 20.689 1.00 94.38 200 LEU A N 1
ATOM 1520 C CA . LEU A 1 200 ? -20.421 4.739 19.583 1.00 94.38 200 LEU A CA 1
ATOM 1521 C C . LEU A 1 200 ? -21.834 5.000 20.098 1.00 94.38 200 LEU A C 1
ATOM 1523 O O . LEU A 1 200 ? -22.356 4.267 20.936 1.00 94.38 200 LEU A O 1
ATOM 1527 N N . ILE A 1 201 ? -22.453 6.045 19.565 1.00 93.62 201 ILE A N 1
ATOM 1528 C CA . ILE A 1 201 ? -23.826 6.426 19.887 1.00 93.62 201 ILE A CA 1
ATOM 1529 C C . ILE A 1 201 ? -24.779 5.534 19.08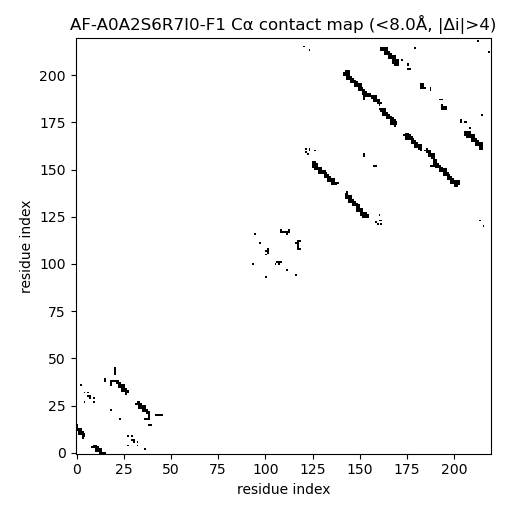9 1.00 93.62 201 ILE A C 1
ATOM 1531 O O . ILE A 1 201 ? -24.573 5.336 17.892 1.00 93.62 201 ILE A O 1
ATOM 1535 N N . SER A 1 202 ? -25.830 5.031 19.739 1.00 91.44 202 SER A N 1
ATOM 1536 C CA . SER A 1 202 ? -26.885 4.224 19.116 1.00 91.44 202 SER A CA 1
ATOM 1537 C C . SER A 1 202 ? -26.341 3.010 18.344 1.00 91.44 202 SER A C 1
ATOM 1539 O O . SER A 1 202 ? -26.505 2.934 17.121 1.00 91.44 202 SER A O 1
ATOM 1541 N N . PRO A 1 203 ? -25.684 2.047 19.027 1.00 91.44 203 PRO A N 1
ATOM 1542 C CA . PRO A 1 203 ? -25.202 0.831 18.380 1.00 91.44 203 PRO A CA 1
ATOM 1543 C C . PRO A 1 203 ? -26.367 0.055 17.726 1.00 91.44 203 PRO A C 1
ATOM 1545 O O . PRO A 1 203 ? -27.473 0.019 18.278 1.00 91.44 203 PRO A O 1
ATOM 1548 N N . PRO A 1 204 ? -26.154 -0.570 16.553 1.00 92.19 204 PRO A N 1
ATOM 1549 C CA . PRO A 1 204 ? -27.188 -1.334 15.863 1.00 92.19 204 PRO A CA 1
ATOM 1550 C C . PRO A 1 204 ? -27.674 -2.509 16.721 1.00 92.19 204 PRO A C 1
ATOM 1552 O O . PRO A 1 204 ? -26.876 -3.286 17.240 1.00 92.19 204 PRO A O 1
ATOM 1555 N N . LYS A 1 205 ? -28.999 -2.670 16.832 1.00 87.44 205 LYS A N 1
ATOM 1556 C CA . LYS A 1 205 ? -29.645 -3.668 17.711 1.00 87.44 205 LYS A CA 1
ATOM 1557 C C . LYS A 1 205 ? -29.368 -5.135 17.335 1.00 87.44 205 LYS A C 1
ATOM 1559 O O . LYS A 1 205 ? -29.705 -6.016 18.113 1.00 87.44 205 LYS A O 1
ATOM 1564 N N . GLY A 1 206 ? -28.786 -5.388 16.161 1.00 87.00 206 GLY A N 1
ATOM 1565 C CA . GLY A 1 206 ? -28.397 -6.721 15.694 1.00 87.00 206 GLY A CA 1
ATOM 1566 C C . GLY A 1 206 ? -26.937 -7.092 15.962 1.00 87.00 206 GLY A C 1
ATOM 1567 O O . GLY A 1 206 ? -26.541 -8.192 15.602 1.00 87.00 206 GLY A O 1
ATOM 1568 N N . ALA A 1 207 ? -26.132 -6.199 16.552 1.00 89.00 207 ALA A N 1
ATOM 1569 C CA . ALA A 1 207 ? -24.726 -6.487 16.814 1.00 89.00 207 ALA A CA 1
ATOM 1570 C C . ALA A 1 207 ? -24.575 -7.461 17.990 1.00 89.00 207 ALA A C 1
ATOM 1572 O O . ALA A 1 207 ? -24.992 -7.157 19.108 1.00 89.00 207 ALA A O 1
ATOM 1573 N N . VAL A 1 208 ? -23.960 -8.613 17.729 1.00 90.56 208 VAL A N 1
ATOM 1574 C CA . VAL A 1 208 ? -23.708 -9.671 18.718 1.00 90.56 208 VAL A CA 1
ATOM 1575 C C . VAL A 1 208 ? -22.217 -9.787 19.032 1.00 90.56 208 VAL A C 1
ATOM 1577 O O . VAL A 1 208 ? -21.856 -10.105 20.165 1.00 90.56 208 VAL A O 1
ATOM 1580 N N . SER A 1 209 ? -21.344 -9.492 18.066 1.00 90.12 209 SER A N 1
ATOM 1581 C CA . SER A 1 209 ? -19.893 -9.591 18.226 1.00 90.12 209 SER A CA 1
ATOM 1582 C C . SER A 1 209 ? -19.168 -8.306 17.811 1.00 90.12 209 SER A C 1
ATOM 1584 O O . SER A 1 209 ? -19.699 -7.437 17.112 1.00 90.12 209 SER A O 1
ATOM 1586 N N . LEU A 1 210 ? -17.934 -8.174 18.301 1.00 92.38 210 LEU A N 1
ATOM 1587 C CA . LEU A 1 210 ? -17.043 -7.043 18.072 1.00 92.38 210 LEU A CA 1
ATOM 1588 C C . LEU A 1 210 ? -15.743 -7.564 17.454 1.00 92.38 210 LEU A C 1
ATOM 1590 O O . LEU A 1 210 ? -15.091 -8.431 18.036 1.00 92.38 210 LEU A O 1
ATOM 1594 N N . ARG A 1 211 ? -15.332 -6.994 16.322 1.00 93.44 211 ARG A N 1
ATOM 1595 C CA . ARG A 1 211 ? -14.027 -7.239 15.698 1.00 93.44 211 ARG A CA 1
ATOM 1596 C C . ARG A 1 211 ? -13.169 -5.991 15.837 1.00 93.44 211 ARG A C 1
ATOM 1598 O O . ARG A 1 211 ? -13.613 -4.893 15.512 1.00 93.44 211 ARG A O 1
ATOM 1605 N N . ILE A 1 212 ? -11.949 -6.157 16.335 1.00 93.62 212 ILE A N 1
ATOM 1606 C CA . ILE A 1 212 ? -10.963 -5.082 16.484 1.00 93.62 212 ILE A CA 1
ATOM 1607 C C . ILE A 1 212 ? -9.743 -5.458 15.649 1.00 93.62 212 ILE A C 1
ATOM 1609 O O . ILE A 1 212 ? -9.283 -6.595 15.717 1.00 93.62 212 ILE A O 1
ATOM 1613 N N . GLY A 1 213 ? -9.216 -4.504 14.888 1.00 92.56 213 GLY A N 1
ATOM 1614 C CA . GLY A 1 213 ? -7.990 -4.668 14.113 1.00 92.56 213 GLY A CA 1
ATOM 1615 C C . GLY A 1 213 ? -7.346 -3.325 13.788 1.00 92.56 213 GLY A C 1
ATOM 1616 O O . GLY A 1 213 ? -7.821 -2.275 14.225 1.00 92.56 213 GLY A O 1
ATOM 1617 N N . PHE A 1 214 ? -6.271 -3.347 13.009 1.00 92.56 214 PHE A N 1
ATOM 1618 C CA . PHE A 1 214 ? -5.652 -2.137 12.476 1.00 92.56 214 PHE A CA 1
ATOM 1619 C C . PHE A 1 214 ? -6.208 -1.810 11.089 1.00 92.56 214 PHE A C 1
ATOM 1621 O O . PHE A 1 214 ? -6.587 -2.687 10.315 1.00 92.56 214 PHE A O 1
ATOM 1628 N N . ALA A 1 215 ? -6.292 -0.526 10.763 1.00 85.81 215 ALA A N 1
ATOM 1629 C CA . ALA A 1 215 ? -6.701 -0.068 9.448 1.00 85.81 215 ALA A CA 1
ATOM 1630 C C . ALA A 1 215 ? -5.624 -0.440 8.419 1.00 85.81 215 ALA A C 1
ATOM 1632 O O . ALA A 1 215 ? -4.488 0.016 8.522 1.00 85.81 215 ALA A O 1
ATOM 1633 N N . GLY A 1 216 ? -5.996 -1.247 7.425 1.00 74.94 216 GLY A N 1
ATOM 1634 C CA . GLY A 1 216 ? -5.085 -1.736 6.384 1.00 74.94 216 GLY A CA 1
ATOM 1635 C C . GLY A 1 216 ? -4.709 -3.211 6.531 1.00 74.94 216 GLY A C 1
ATOM 1636 O O . GLY A 1 216 ? -4.300 -3.818 5.541 1.00 74.94 216 GLY A O 1
ATOM 1637 N N . ASP A 1 217 ? -4.938 -3.803 7.706 1.00 72.06 217 ASP A N 1
ATOM 1638 C CA . ASP A 1 217 ? -5.004 -5.255 7.840 1.00 72.06 217 ASP A CA 1
ATOM 1639 C C . ASP A 1 217 ? -6.369 -5.684 7.294 1.00 72.06 217 ASP A C 1
ATOM 1641 O O . ASP A 1 217 ? -7.414 -5.329 7.847 1.00 72.06 217 ASP A O 1
ATOM 1645 N N . GLU A 1 218 ? -6.380 -6.367 6.145 1.00 55.31 218 GLU A N 1
ATOM 1646 C CA . GLU A 1 218 ? -7.608 -6.977 5.639 1.00 55.31 218 GLU A CA 1
ATOM 1647 C C . GLU A 1 218 ? -8.138 -7.911 6.728 1.00 55.31 218 GLU A C 1
ATOM 1649 O O . GLU A 1 218 ? -7.453 -8.842 7.155 1.00 55.31 218 GLU A O 1
ATOM 1654 N N . ALA A 1 219 ? -9.342 -7.600 7.214 1.00 42.03 219 ALA A N 1
ATOM 1655 C CA . ALA A 1 219 ? -10.083 -8.424 8.150 1.00 42.03 219 ALA A CA 1
ATOM 1656 C C . ALA A 1 219 ? -10.473 -9.715 7.428 1.00 42.03 219 ALA A C 1
ATOM 1658 O O . ALA A 1 219 ? -11.550 -9.795 6.840 1.00 42.03 219 ALA A O 1
ATOM 1659 N N . ASN A 1 220 ? -9.551 -10.671 7.414 1.00 31.58 220 ASN A N 1
ATOM 1660 C CA . ASN A 1 220 ? -9.813 -12.033 6.982 1.00 31.58 220 ASN A CA 1
ATOM 1661 C C . ASN A 1 220 ? -10.499 -12.808 8.109 1.00 31.58 220 ASN A C 1
ATOM 1663 O O . ASN A 1 220 ? -10.034 -12.683 9.268 1.00 31.58 220 ASN A O 1
#

Radius of gyration: 49.31 Å; Cα contacts (8 Å, |Δi|>4): 295; chains: 1; bounding box: 113×46×101 Å

Nearest PDB structures (foldseek):
  1tza-assembly1_B  TM=7.383E-01  e=2.631E-02  Shewanella oneidensis MR-1
  5vi0-assembly2_B  TM=5.504E-01  e=1.004E-02  Pseudomonas fluorescens
  2f1e-assembly1_A  TM=7.195E-01  e=3.912E-02  Xanthomonas citri
  1tza-assembly1_A  TM=5.871E-01  e=9.486E-03  Shewanella oneidensis MR-1
  5vi0-assembly1_A  TM=5.326E-01  e=4.382E-02  Pseudomonas fluorescens

pLDDT: mean 87.0, std 10.72, range [31.58, 97.62]